Protein AF-A0A0J8R5W1-F1 (afdb_monomer_lite)

Foldseek 3Di:
DDDDDDDDDPPPDPDDPPDDDDPDDPDPPPPDDPPPPDDDPLVVLVVVQVVQAVVVLCVLPNADDQDPPPDDLECLVSLVPSVQDDPVLNVLLQDALQVVLVCCLVVVDALLSSLSSLSSSLSVVCVVFVFFRHWDSVQLNVLSVVLRVCCVVPVDALASNASQEAEDALVFADPQAWRCVVPSVGSPHGDDDGDPVVVVCVSNHYRYTYTGDGDPRHDVRRNVSDPPPPPDDPPPDD

InterPro domains:
  IPR023631 Amidase signature domain [PF01425] (113-206)
  IPR036928 Amidase signature (AS) superfamily [G3DSA:3.90.1300.10] (91-207)
  IPR036928 Amidase signature (AS) superfamily [SSF75304] (78-206)

Secondary structure (DSSP, 8-state):
-----S--SSSS-SS----------------------PPPHHHHHHHHHHHHHHHHHHHH--------TT--S--HHHHHTSSSS-HHHHHHHHS-HHHHHHHHHTTSS-HHHHHHHHHHHHHHHHHHH---S---HHHHHHHHHHHHHHHHHHSS-SSTTTT-EE---TTS--TTSB--TT-GGGSSSBP-SPPHHHHHHHHTT-EE-------TTS-TTTSTTS-TT--SSSSS--

pLDDT: mean 70.21, std 22.82, range [24.27, 93.69]

Organism: NCBI:txid454286

Radius of gyration: 25.19 Å; chains: 1; bounding box: 75×64×64 Å

Sequence (238 aa):
MLGKTKTLCILALCLLFDGTQSLTTPRHESHLEPRTTTEPKYKAVAAAAQKRRDDALNAFLPLPALNMTGIGNDLRPILLNSGVLTKSEIGIVQSDAATLVRKMIRGNLTSQEVTTAFCKATVIAQNLTNCVTEVLFDEALKRAKYVDDYFKRTGKPIGPLHGLPISLKDTFTTPPHPSSIGMAAYAIEPTTERSVIVDMLEDLGAARSRPCEPRRWVLERILAAVSVFLAPMAIYMG

Structure (mmCIF, N/CA/C/O backbone):
data_AF-A0A0J8R5W1-F1
#
_entry.id   AF-A0A0J8R5W1-F1
#
loop_
_atom_site.group_PDB
_atom_site.id
_atom_site.type_symbol
_atom_site.label_atom_id
_atom_site.label_alt_id
_atom_site.label_comp_id
_atom_site.label_asym_id
_atom_site.label_entity_id
_atom_site.label_seq_id
_atom_site.pdbx_PDB_ins_code
_atom_site.Cartn_x
_atom_site.Cartn_y
_atom_site.Cartn_z
_atom_site.occupancy
_atom_site.B_iso_or_equiv
_atom_site.auth_seq_id
_atom_site.auth_comp_id
_atom_site.auth_asym_id
_atom_site.auth_atom_id
_atom_site.pdbx_PDB_model_num
ATOM 1 N N . MET A 1 1 ? 48.165 -46.590 31.792 1.00 33.09 1 MET A N 1
ATOM 2 C CA . MET A 1 1 ? 48.501 -47.235 30.506 1.00 33.09 1 MET A CA 1
ATOM 3 C C . MET A 1 1 ? 47.321 -47.034 29.564 1.00 33.09 1 MET A C 1
ATOM 5 O O . MET A 1 1 ? 46.277 -47.601 29.829 1.00 33.09 1 MET A O 1
ATOM 9 N N . LEU A 1 2 ? 47.512 -46.132 28.590 1.00 35.22 2 LEU A N 1
ATOM 10 C CA . LEU A 1 2 ? 46.806 -45.910 27.311 1.00 35.22 2 LEU A CA 1
ATOM 11 C C . LEU A 1 2 ? 45.258 -46.001 27.290 1.00 35.22 2 LEU A C 1
ATOM 13 O O . LEU A 1 2 ? 44.692 -47.050 27.532 1.00 35.22 2 LEU A O 1
ATOM 17 N N . GLY A 1 3 ? 44.474 -44.979 26.935 1.00 29.41 3 GLY A N 1
ATOM 18 C CA . GLY A 1 3 ? 44.767 -43.768 26.164 1.00 29.41 3 GLY A CA 1
ATOM 19 C C . GLY A 1 3 ? 44.228 -43.868 24.730 1.00 29.41 3 GLY A C 1
ATOM 20 O O . GLY A 1 3 ? 44.835 -44.518 23.894 1.00 29.41 3 GLY A O 1
ATOM 21 N N . LYS A 1 4 ? 43.108 -43.173 24.483 1.00 35.25 4 LYS A N 1
ATOM 22 C CA . LYS A 1 4 ? 42.708 -42.491 23.233 1.00 35.25 4 LYS A CA 1
ATOM 23 C C . LYS A 1 4 ? 42.932 -43.235 21.901 1.00 35.25 4 LYS A C 1
ATOM 25 O O . LYS A 1 4 ? 43.998 -43.148 21.308 1.00 35.25 4 LYS A O 1
ATOM 30 N N . THR A 1 5 ? 41.860 -43.774 21.322 1.00 40.62 5 THR A N 1
ATOM 31 C CA . THR A 1 5 ? 41.755 -44.025 19.870 1.00 40.62 5 THR A CA 1
ATOM 32 C C . THR A 1 5 ? 40.306 -43.845 19.426 1.00 40.62 5 THR A C 1
ATOM 34 O O . THR A 1 5 ? 39.504 -44.765 19.524 1.00 40.62 5 THR A O 1
ATOM 37 N N . LYS A 1 6 ? 39.971 -42.613 19.014 1.00 41.56 6 LYS A N 1
ATOM 38 C CA . LYS A 1 6 ? 38.900 -42.214 18.068 1.00 41.56 6 LYS A CA 1
ATOM 39 C C . LYS A 1 6 ? 38.828 -40.679 18.013 1.00 41.56 6 LYS A C 1
ATOM 41 O O . LYS A 1 6 ? 37.823 -40.049 18.315 1.00 41.56 6 LYS A O 1
ATOM 46 N N . THR A 1 7 ? 39.956 -40.054 17.688 1.00 44.97 7 THR A N 1
ATOM 47 C CA . THR A 1 7 ? 40.053 -38.633 17.323 1.00 44.97 7 THR A CA 1
ATOM 48 C C . THR A 1 7 ? 41.315 -38.490 16.485 1.00 44.97 7 THR A C 1
ATOM 50 O O . THR A 1 7 ? 42.371 -38.239 17.044 1.00 44.97 7 THR A O 1
ATOM 53 N N . LEU A 1 8 ? 41.234 -38.769 15.181 1.00 39.31 8 LEU A N 1
ATOM 54 C CA . LEU A 1 8 ? 42.206 -38.325 14.171 1.00 39.31 8 LEU A CA 1
ATOM 55 C C . LEU A 1 8 ? 41.697 -38.744 12.779 1.00 39.31 8 LEU A C 1
ATOM 57 O O . LEU A 1 8 ? 41.995 -39.832 12.301 1.00 39.31 8 LEU A O 1
ATOM 61 N N . CYS A 1 9 ? 40.864 -37.912 12.153 1.00 34.84 9 CYS A N 1
ATOM 62 C CA . CYS A 1 9 ? 40.667 -37.951 10.694 1.00 34.84 9 CYS A CA 1
ATOM 63 C C . CYS A 1 9 ? 40.135 -36.644 10.086 1.00 34.84 9 CYS A C 1
ATOM 65 O O . CYS A 1 9 ? 39.854 -36.605 8.898 1.00 34.84 9 CYS A O 1
ATOM 67 N N . ILE A 1 10 ? 40.024 -35.549 10.846 1.00 35.25 10 ILE A N 1
ATOM 68 C CA . ILE A 1 10 ? 39.616 -34.252 10.285 1.00 35.25 10 ILE A CA 1
ATOM 69 C C . ILE A 1 10 ? 40.455 -33.152 10.936 1.00 35.25 10 ILE A C 1
ATOM 71 O O . ILE A 1 10 ? 39.954 -32.378 11.738 1.00 35.25 10 ILE A O 1
ATOM 75 N N . LEU A 1 11 ? 41.767 -33.170 10.691 1.00 37.75 11 LEU A N 1
ATOM 76 C CA . LEU A 1 11 ? 42.693 -32.051 10.942 1.00 37.75 11 LEU A CA 1
ATOM 77 C C . LEU A 1 11 ? 44.084 -32.419 10.406 1.00 37.75 11 LEU A C 1
ATOM 79 O O . LEU A 1 11 ? 45.039 -32.573 11.156 1.00 37.75 11 LEU A O 1
ATOM 83 N N . ALA A 1 12 ? 44.177 -32.631 9.094 1.00 39.94 12 ALA A N 1
ATOM 84 C CA . ALA A 1 12 ? 45.447 -32.705 8.370 1.00 39.94 12 ALA A CA 1
ATOM 85 C C . ALA A 1 12 ? 45.196 -32.594 6.859 1.00 39.94 12 ALA A C 1
ATOM 87 O O . ALA A 1 12 ? 45.385 -33.563 6.137 1.00 39.94 12 ALA A O 1
ATOM 88 N N . LEU A 1 13 ? 44.723 -31.436 6.385 1.00 36.12 13 LEU A N 1
ATOM 89 C CA . LEU A 1 13 ? 44.906 -31.024 4.985 1.00 36.12 13 LEU A CA 1
ATOM 90 C C . LEU A 1 13 ? 44.679 -29.508 4.818 1.00 36.12 13 LEU A C 1
ATOM 92 O O . LEU A 1 13 ? 43.876 -29.067 4.006 1.00 36.12 13 LEU A O 1
ATOM 96 N N . CYS A 1 14 ? 45.355 -28.701 5.643 1.00 36.09 14 CYS A N 1
ATOM 97 C CA . CYS A 1 14 ? 45.299 -27.234 5.563 1.00 36.09 14 CYS A CA 1
ATOM 98 C C . CYS A 1 14 ? 46.627 -26.585 5.142 1.00 36.09 14 CYS A C 1
ATOM 100 O O . CYS A 1 14 ? 46.741 -25.370 5.201 1.00 36.09 14 CYS A O 1
ATOM 102 N N . LEU A 1 15 ? 47.634 -27.351 4.713 1.00 37.38 15 LEU A N 1
ATOM 103 C CA . LEU A 1 15 ? 48.910 -26.800 4.249 1.00 37.38 15 LEU A CA 1
ATOM 104 C C . LEU A 1 15 ? 49.504 -27.702 3.170 1.00 37.38 15 LEU A C 1
ATOM 106 O O . LEU A 1 15 ? 50.246 -28.611 3.516 1.00 37.38 15 LEU A O 1
ATOM 110 N N . LEU A 1 16 ? 49.123 -27.480 1.908 1.00 35.38 16 LEU A N 1
ATOM 111 C CA . LEU A 1 16 ? 49.880 -27.796 0.681 1.00 35.38 16 LEU A CA 1
ATOM 112 C C . LEU A 1 16 ? 48.971 -27.555 -0.539 1.00 35.38 16 LEU A C 1
ATOM 114 O O . LEU A 1 16 ? 48.513 -28.505 -1.153 1.00 35.38 16 LEU A O 1
ATOM 118 N N . PHE A 1 17 ? 48.659 -26.299 -0.864 1.00 30.44 17 PHE A N 1
ATOM 119 C CA . PHE A 1 17 ? 48.197 -25.911 -2.208 1.00 30.44 17 PHE A CA 1
ATOM 120 C C . PHE A 1 17 ? 48.462 -24.410 -2.435 1.00 30.44 17 PHE A C 1
ATOM 122 O O . PHE A 1 17 ? 47.572 -23.637 -2.768 1.00 30.44 17 PHE A O 1
ATOM 129 N N . ASP A 1 18 ? 49.717 -24.000 -2.234 1.00 36.25 18 ASP A N 1
ATOM 130 C CA . ASP A 1 18 ? 50.301 -22.926 -3.039 1.00 36.25 18 ASP A CA 1
ATOM 131 C C . ASP A 1 18 ? 50.905 -23.613 -4.264 1.00 36.25 18 ASP A C 1
ATOM 133 O O . ASP A 1 18 ? 51.832 -24.414 -4.145 1.00 36.25 18 ASP A O 1
ATOM 137 N N . GLY A 1 19 ? 50.322 -23.385 -5.436 1.00 33.62 19 GLY A N 1
ATOM 138 C CA . GLY A 1 19 ? 50.742 -24.089 -6.641 1.00 33.62 19 GLY A CA 1
ATOM 139 C C . GLY A 1 19 ? 49.780 -23.882 -7.792 1.00 33.62 19 GLY A C 1
ATOM 140 O O . GLY A 1 19 ? 48.908 -24.700 -8.061 1.00 33.62 19 GLY A O 1
ATOM 141 N N . THR A 1 20 ? 49.964 -22.764 -8.476 1.00 45.31 20 THR A N 1
ATOM 142 C CA . THR A 1 20 ? 49.433 -22.438 -9.798 1.00 45.31 20 THR A CA 1
ATOM 143 C C . THR A 1 20 ? 49.539 -23.611 -10.782 1.00 45.31 20 THR A C 1
ATOM 145 O O . THR A 1 20 ? 50.595 -23.794 -11.381 1.00 45.31 20 THR A O 1
ATOM 148 N N . GLN A 1 21 ? 48.458 -24.358 -11.024 1.00 34.12 21 GLN A N 1
ATOM 149 C CA . GLN A 1 21 ? 48.262 -25.079 -12.287 1.00 34.12 21 GLN A CA 1
ATOM 150 C C . GLN A 1 21 ? 46.792 -25.026 -12.715 1.00 34.12 21 GLN A C 1
ATOM 152 O O . GLN A 1 21 ? 45.895 -25.602 -12.106 1.00 34.12 21 GLN A O 1
ATOM 157 N N . SER A 1 22 ? 46.581 -24.268 -13.786 1.00 37.69 22 SER A N 1
ATOM 158 C CA . SER A 1 22 ? 45.353 -24.145 -14.559 1.00 37.69 22 SER A CA 1
ATOM 159 C C . SER A 1 22 ? 44.948 -25.504 -15.139 1.00 37.69 22 SER A C 1
ATOM 161 O O . SER A 1 22 ? 45.623 -26.024 -16.024 1.00 37.69 22 SER A O 1
ATOM 163 N N . LEU A 1 23 ? 43.835 -26.069 -14.671 1.00 32.59 23 LEU A N 1
ATOM 164 C CA . LEU A 1 23 ? 43.179 -27.210 -15.311 1.00 32.59 23 LEU A CA 1
ATOM 165 C C . LEU A 1 23 ? 42.257 -26.687 -16.422 1.00 32.59 23 LEU A C 1
ATOM 167 O O . LEU A 1 23 ? 41.091 -26.365 -16.192 1.00 32.59 23 LEU A O 1
ATOM 171 N N . THR A 1 24 ? 42.789 -26.576 -17.639 1.00 32.00 24 THR A N 1
ATOM 172 C CA . THR A 1 24 ? 42.006 -26.278 -18.845 1.00 32.00 24 THR A CA 1
ATOM 173 C C . THR A 1 24 ? 41.258 -27.529 -19.293 1.00 32.00 24 THR A C 1
ATOM 175 O O . THR A 1 24 ? 41.822 -28.408 -19.941 1.00 32.00 24 THR A O 1
ATOM 178 N N . THR A 1 25 ? 39.971 -27.611 -18.966 1.00 33.69 25 THR A N 1
ATOM 179 C CA . THR A 1 25 ? 39.048 -28.488 -19.695 1.00 33.69 25 THR A CA 1
ATOM 180 C C . THR A 1 25 ? 38.782 -27.873 -21.077 1.00 33.69 25 THR A C 1
ATOM 182 O O . THR A 1 25 ? 38.561 -26.660 -21.159 1.00 33.69 25 THR A O 1
ATOM 185 N N . PRO A 1 26 ? 38.821 -28.650 -22.176 1.00 29.67 26 PRO A N 1
ATOM 186 C CA . PRO A 1 26 ? 38.504 -28.128 -23.498 1.00 29.67 26 PRO A CA 1
ATOM 187 C C . PRO A 1 26 ? 37.013 -27.790 -23.536 1.00 29.67 26 PRO A C 1
ATOM 189 O O . PRO A 1 26 ? 36.142 -28.660 -23.564 1.00 29.67 26 PRO A O 1
ATOM 192 N N . ARG A 1 27 ? 36.721 -26.492 -23.470 1.00 33.44 27 ARG A N 1
ATOM 193 C CA . ARG A 1 27 ? 35.386 -25.944 -23.675 1.00 33.44 27 ARG A CA 1
ATOM 194 C C . ARG A 1 27 ? 35.069 -26.155 -25.153 1.00 33.44 27 ARG A C 1
ATOM 196 O O . ARG A 1 27 ? 35.846 -25.734 -26.001 1.00 33.44 27 ARG A O 1
ATOM 203 N N . HIS A 1 28 ? 33.972 -26.838 -25.458 1.00 36.31 28 HIS A N 1
ATOM 204 C CA . HIS A 1 28 ? 33.484 -26.970 -26.826 1.00 36.31 28 HIS A CA 1
ATOM 205 C C . HIS A 1 28 ? 33.193 -25.553 -27.350 1.00 36.31 28 HIS A C 1
ATOM 207 O O . HIS A 1 28 ? 32.176 -24.957 -26.996 1.00 36.31 28 HIS A O 1
ATOM 213 N N . GLU A 1 29 ? 34.122 -24.976 -28.113 1.00 39.38 29 GLU A N 1
ATOM 214 C CA . GLU A 1 29 ? 33.966 -23.674 -28.760 1.00 39.38 29 GLU A CA 1
ATOM 215 C C . GLU A 1 29 ? 32.955 -23.833 -29.893 1.00 39.38 29 GLU A C 1
ATOM 217 O O . GLU A 1 29 ? 33.282 -24.035 -31.058 1.00 39.38 29 GLU A O 1
ATOM 222 N N . SER A 1 30 ? 31.671 -23.781 -29.539 1.00 44.28 30 SER A N 1
ATOM 223 C CA . SER A 1 30 ? 30.658 -23.388 -30.504 1.00 44.28 30 SER A CA 1
ATOM 224 C C . SER A 1 30 ? 31.003 -21.970 -30.941 1.00 44.28 30 SER A C 1
ATOM 226 O O . SER A 1 30 ? 30.994 -21.069 -30.100 1.00 44.28 30 SER A O 1
ATOM 228 N N . HIS A 1 31 ? 31.325 -21.806 -32.223 1.00 45.38 31 HIS A N 1
ATOM 229 C CA . HIS A 1 31 ? 31.443 -20.537 -32.937 1.00 45.38 31 HIS A CA 1
ATOM 230 C C . HIS A 1 31 ? 30.380 -19.541 -32.427 1.00 45.38 31 HIS A C 1
ATOM 232 O O . HIS A 1 31 ? 29.214 -19.590 -32.815 1.00 45.38 31 HIS A O 1
ATOM 238 N N . LEU A 1 32 ? 30.762 -18.679 -31.485 1.00 54.44 32 LEU A N 1
ATOM 239 C CA . LEU A 1 32 ? 29.938 -17.575 -31.017 1.00 54.44 32 LEU A CA 1
ATOM 240 C C . LEU A 1 32 ? 30.349 -16.388 -31.872 1.00 54.44 32 LEU A C 1
ATOM 242 O O . LEU A 1 32 ? 31.352 -15.732 -31.599 1.00 54.44 32 LEU A O 1
ATOM 246 N N . GLU A 1 33 ? 29.579 -16.165 -32.936 1.00 41.62 33 GLU A N 1
ATOM 247 C CA . GLU A 1 33 ? 29.570 -14.908 -33.682 1.00 41.62 33 GLU A CA 1
ATOM 248 C C . GLU A 1 33 ? 29.635 -13.723 -32.697 1.00 41.62 33 GLU A C 1
ATOM 250 O O . GLU A 1 33 ? 28.962 -13.759 -31.653 1.00 41.62 33 GLU A O 1
ATOM 255 N N . PRO A 1 34 ? 30.436 -12.680 -32.979 1.00 45.94 34 PRO A N 1
ATOM 256 C CA . PRO A 1 34 ? 30.551 -11.531 -32.096 1.00 45.94 34 PRO A CA 1
ATOM 257 C C . PRO A 1 34 ? 29.159 -10.937 -31.876 1.00 45.94 34 PRO A C 1
ATOM 259 O O . PRO A 1 34 ? 28.521 -10.452 -32.809 1.00 45.94 34 PRO A O 1
ATOM 262 N N . ARG A 1 35 ? 28.668 -10.992 -30.629 1.00 48.12 35 ARG A N 1
ATOM 263 C CA . ARG A 1 35 ? 27.414 -10.338 -30.248 1.00 48.12 35 ARG A CA 1
ATOM 264 C C . ARG A 1 35 ? 27.561 -8.857 -30.570 1.00 48.12 35 ARG A C 1
ATOM 266 O O . ARG A 1 35 ? 28.267 -8.138 -29.866 1.00 48.12 35 ARG A O 1
ATOM 273 N N . THR A 1 36 ? 26.895 -8.422 -31.634 1.00 49.75 36 THR A N 1
ATOM 274 C CA . THR A 1 36 ? 26.702 -7.016 -31.975 1.00 49.75 36 THR A CA 1
ATOM 275 C C . THR A 1 36 ? 26.331 -6.250 -30.709 1.00 49.75 36 THR A C 1
ATOM 277 O O . THR A 1 36 ? 25.430 -6.660 -29.973 1.00 49.75 36 THR A O 1
ATOM 280 N N . THR A 1 37 ? 27.039 -5.157 -30.435 1.00 49.81 37 THR A N 1
ATOM 281 C CA . THR A 1 37 ? 26.873 -4.255 -29.283 1.00 49.81 37 THR A CA 1
ATOM 282 C C . THR A 1 37 ? 25.579 -3.437 -29.368 1.00 49.81 37 THR A C 1
ATOM 284 O O . THR A 1 37 ? 25.561 -2.228 -29.171 1.00 49.81 37 THR A O 1
ATOM 287 N N . THR A 1 38 ? 24.460 -4.088 -29.665 1.00 62.03 38 THR A N 1
ATOM 288 C CA . THR A 1 38 ? 23.123 -3.542 -29.442 1.00 62.03 38 THR A CA 1
ATOM 289 C C . THR A 1 38 ? 22.824 -3.610 -27.951 1.00 62.03 38 THR A C 1
ATOM 291 O O . THR A 1 38 ? 22.969 -4.675 -27.343 1.00 62.03 38 THR A O 1
ATOM 294 N N . GLU A 1 39 ? 22.428 -2.483 -27.351 1.00 60.31 39 GLU A N 1
ATOM 295 C CA . GLU A 1 39 ? 21.989 -2.447 -25.956 1.00 60.31 39 GLU A CA 1
ATOM 296 C C . GLU A 1 39 ? 20.997 -3.581 -25.675 1.00 60.31 39 GLU A C 1
ATOM 298 O O . GLU A 1 39 ? 20.092 -3.844 -26.475 1.00 60.31 39 GLU A O 1
ATOM 303 N N . PRO A 1 40 ? 21.150 -4.297 -24.552 1.00 70.44 40 PRO A N 1
AT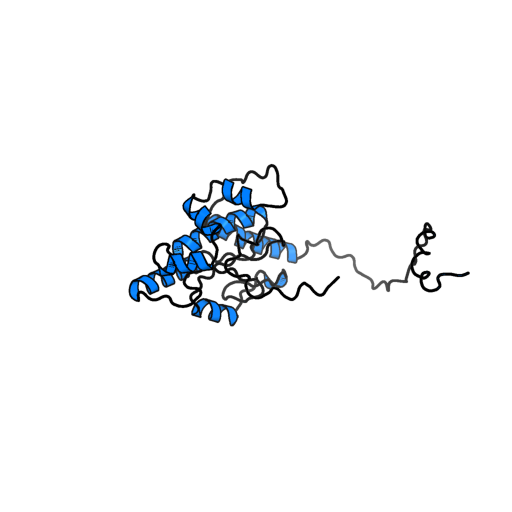OM 304 C CA . PRO A 1 40 ? 20.337 -5.469 -24.329 1.00 70.44 40 PRO A CA 1
ATOM 305 C C . PRO A 1 40 ? 18.883 -5.053 -24.074 1.00 70.44 40 PRO A C 1
ATOM 307 O O . PRO A 1 40 ? 18.592 -4.284 -23.157 1.00 70.44 40 PRO A O 1
ATOM 310 N N . LYS A 1 41 ? 17.967 -5.614 -24.873 1.00 81.19 41 LYS A N 1
ATOM 311 C CA . LYS A 1 41 ? 16.515 -5.337 -24.910 1.00 81.19 41 LYS A CA 1
ATOM 312 C C . LYS A 1 41 ? 15.848 -5.208 -23.530 1.00 81.19 41 LYS A C 1
ATOM 314 O O . LYS A 1 41 ? 14.934 -4.407 -23.362 1.00 81.19 41 LYS A O 1
ATOM 319 N N . TYR A 1 42 ? 16.313 -5.956 -22.527 1.00 82.12 42 TYR A N 1
ATOM 320 C CA . TYR A 1 42 ? 15.755 -5.920 -21.173 1.00 82.12 42 TYR A CA 1
ATOM 321 C C . TYR A 1 42 ? 15.965 -4.580 -20.448 1.00 82.12 42 TYR A C 1
ATOM 323 O O . TYR A 1 42 ? 15.149 -4.228 -19.601 1.00 82.12 42 TYR A O 1
ATOM 331 N N . LYS A 1 43 ? 17.025 -3.817 -20.763 1.00 86.00 43 LYS A N 1
ATOM 332 C CA . LYS A 1 43 ? 17.295 -2.517 -20.122 1.00 86.00 43 LYS A CA 1
ATOM 333 C C . LYS A 1 43 ? 16.249 -1.477 -20.501 1.00 86.00 43 LYS A C 1
ATOM 335 O O . LYS A 1 43 ? 15.773 -0.763 -19.627 1.00 86.00 43 LYS A O 1
ATOM 340 N N . ALA A 1 44 ? 15.850 -1.444 -21.773 1.00 86.25 44 ALA A N 1
ATOM 341 C CA . ALA A 1 44 ? 14.789 -0.558 -22.247 1.00 86.25 44 ALA A CA 1
ATOM 342 C C . ALA A 1 44 ? 13.448 -0.877 -21.566 1.00 86.25 44 ALA A C 1
ATOM 344 O O . ALA A 1 44 ? 12.741 0.024 -21.120 1.00 86.25 44 ALA A O 1
ATOM 345 N N . VAL A 1 45 ? 13.134 -2.168 -21.411 1.00 85.88 45 VAL A N 1
ATOM 346 C CA . VAL A 1 45 ? 11.922 -2.619 -20.712 1.00 85.88 45 VAL A CA 1
ATOM 347 C C . VAL A 1 45 ? 11.958 -2.261 -19.223 1.00 85.88 45 VAL A C 1
ATOM 349 O O . VAL A 1 45 ? 10.980 -1.740 -18.690 1.00 85.88 45 VAL A O 1
ATOM 352 N N . ALA A 1 46 ? 13.095 -2.478 -18.559 1.00 85.56 46 ALA A N 1
ATOM 353 C CA . ALA A 1 46 ? 13.270 -2.110 -17.158 1.00 85.56 46 ALA A CA 1
ATOM 354 C C . ALA A 1 46 ? 13.138 -0.594 -16.945 1.00 85.56 46 ALA A C 1
ATOM 356 O O . ALA A 1 46 ? 12.458 -0.174 -16.013 1.00 85.56 46 ALA A O 1
ATOM 357 N N . ALA A 1 47 ? 13.722 0.223 -17.827 1.00 87.50 47 ALA A N 1
ATOM 358 C CA . ALA A 1 47 ? 13.604 1.678 -17.768 1.00 87.50 47 ALA A CA 1
ATOM 359 C C . ALA A 1 47 ? 12.152 2.145 -17.954 1.00 87.50 47 ALA A C 1
ATOM 361 O O . ALA A 1 47 ? 11.690 3.022 -17.228 1.00 87.50 47 ALA A O 1
ATOM 362 N N . ALA A 1 48 ? 11.402 1.527 -18.872 1.00 87.75 48 ALA A N 1
ATOM 363 C CA . ALA A 1 48 ? 9.984 1.826 -19.062 1.00 87.75 48 ALA A CA 1
ATOM 364 C C . ALA A 1 48 ? 9.143 1.481 -17.818 1.00 87.75 48 ALA A C 1
ATOM 366 O O . ALA A 1 48 ? 8.295 2.276 -17.412 1.00 87.75 48 ALA A O 1
ATOM 367 N N . ALA A 1 49 ? 9.399 0.331 -17.187 1.00 85.69 49 ALA A N 1
ATOM 368 C CA . ALA A 1 49 ? 8.715 -0.072 -15.958 1.00 85.69 49 ALA A CA 1
ATOM 369 C C . ALA A 1 49 ? 9.058 0.848 -14.772 1.00 85.69 49 ALA A C 1
ATOM 371 O O . ALA A 1 49 ? 8.166 1.286 -14.049 1.00 85.69 49 ALA A O 1
ATOM 372 N N . GLN A 1 50 ? 10.335 1.213 -14.614 1.00 86.88 50 GLN A N 1
ATOM 373 C CA . GLN A 1 50 ? 10.775 2.172 -13.596 1.00 86.88 50 GLN A CA 1
ATOM 374 C C . GLN A 1 50 ? 10.117 3.535 -13.795 1.00 86.88 50 GLN A C 1
ATOM 376 O O . GLN A 1 50 ? 9.557 4.074 -12.848 1.00 86.88 50 GLN A O 1
ATOM 381 N N . LYS A 1 51 ? 10.093 4.043 -15.034 1.00 89.50 51 LYS A N 1
ATOM 382 C CA . LYS A 1 51 ? 9.438 5.311 -15.361 1.00 89.50 51 LYS A CA 1
ATOM 383 C C . LYS A 1 51 ? 7.954 5.290 -14.994 1.00 89.50 51 LYS A C 1
ATOM 385 O O . LYS A 1 51 ? 7.492 6.212 -14.339 1.00 89.50 51 LYS A O 1
ATOM 390 N N . ARG A 1 52 ? 7.217 4.233 -15.359 1.00 87.94 52 ARG A N 1
ATOM 391 C CA . ARG A 1 52 ? 5.789 4.080 -15.017 1.00 87.94 52 ARG A CA 1
ATOM 392 C C . ARG A 1 52 ? 5.554 4.176 -13.511 1.00 87.94 52 ARG A C 1
ATOM 394 O O . ARG A 1 52 ? 4.662 4.892 -13.062 1.00 87.94 52 ARG A O 1
ATOM 401 N N . ARG A 1 53 ? 6.360 3.453 -12.738 1.00 87.12 53 ARG A N 1
ATOM 402 C CA . ARG A 1 53 ? 6.289 3.456 -11.280 1.00 87.12 53 ARG A CA 1
ATOM 403 C C . ARG A 1 53 ? 6.632 4.830 -10.713 1.00 87.12 53 ARG A C 1
ATOM 405 O O . ARG A 1 53 ? 5.898 5.327 -9.868 1.00 87.12 53 ARG A O 1
ATOM 412 N N . ASP A 1 54 ? 7.722 5.439 -11.164 1.00 87.38 54 ASP A N 1
ATOM 413 C CA . ASP A 1 54 ? 8.188 6.725 -10.646 1.00 87.38 54 ASP A CA 1
ATOM 414 C C . ASP A 1 54 ? 7.203 7.852 -10.995 1.00 87.38 54 ASP A C 1
ATOM 416 O O . ASP A 1 54 ? 6.915 8.693 -10.146 1.00 87.38 54 ASP A O 1
ATOM 420 N N . ASP A 1 55 ? 6.591 7.811 -12.183 1.00 89.00 55 ASP A N 1
ATOM 421 C CA . ASP A 1 55 ? 5.491 8.696 -12.577 1.00 89.00 55 ASP A CA 1
ATOM 422 C C . ASP A 1 55 ? 4.290 8.540 -11.620 1.00 89.00 55 ASP A C 1
ATOM 424 O O . ASP A 1 55 ? 3.749 9.537 -11.142 1.00 89.00 55 ASP A O 1
ATOM 428 N N . ALA A 1 56 ? 3.907 7.303 -11.272 1.00 86.31 56 ALA A N 1
ATOM 429 C CA . ALA A 1 56 ? 2.812 7.033 -10.335 1.00 86.31 56 ALA A CA 1
ATOM 430 C C . ALA A 1 56 ? 3.123 7.480 -8.892 1.00 86.31 56 ALA A C 1
ATOM 432 O O . ALA A 1 56 ? 2.245 7.994 -8.196 1.00 86.31 56 ALA A O 1
ATOM 433 N N . LEU A 1 57 ? 4.369 7.324 -8.433 1.00 85.19 57 LEU A N 1
ATOM 434 C CA . LEU A 1 57 ? 4.806 7.800 -7.114 1.00 85.19 57 LEU A CA 1
ATOM 435 C C . LEU A 1 57 ? 4.812 9.325 -7.049 1.00 85.19 57 LEU A C 1
ATOM 437 O O . LEU A 1 57 ? 4.273 9.895 -6.102 1.00 85.19 57 LEU A O 1
ATOM 441 N N . ASN A 1 58 ? 5.382 9.973 -8.067 1.00 86.19 58 ASN A N 1
ATOM 442 C CA . ASN A 1 58 ? 5.460 11.429 -8.156 1.00 86.19 58 ASN A CA 1
ATOM 443 C C . ASN A 1 58 ? 4.071 12.065 -8.272 1.00 86.19 58 ASN A C 1
ATOM 445 O O . ASN A 1 58 ? 3.850 13.134 -7.707 1.00 86.19 58 ASN A O 1
ATOM 449 N N . ALA A 1 59 ? 3.132 11.403 -8.955 1.00 86.88 59 ALA A N 1
ATOM 450 C CA . ALA A 1 59 ? 1.740 11.838 -9.023 1.00 86.88 59 ALA A CA 1
ATOM 451 C C . ALA A 1 59 ? 1.050 11.814 -7.650 1.00 86.88 59 ALA A C 1
ATOM 453 O O . ALA A 1 59 ? 0.244 12.694 -7.355 1.00 86.88 59 ALA A O 1
ATOM 454 N N . PHE A 1 60 ? 1.368 10.829 -6.805 1.00 84.00 60 PHE A N 1
ATOM 455 C CA . PHE A 1 60 ? 0.784 10.724 -5.470 1.00 84.00 60 PHE A CA 1
ATOM 456 C C . PHE A 1 60 ? 1.426 11.688 -4.468 1.00 84.00 60 PHE A C 1
ATOM 458 O O . PHE A 1 60 ? 0.727 12.383 -3.729 1.00 84.00 60 PHE A O 1
ATOM 465 N N . LEU A 1 61 ? 2.758 11.710 -4.410 1.00 81.06 61 LEU A N 1
ATOM 466 C CA . LEU A 1 61 ? 3.499 12.531 -3.466 1.00 81.06 61 LEU A CA 1
ATOM 467 C C . LEU A 1 61 ? 4.872 12.913 -4.039 1.00 81.06 61 LEU A C 1
ATOM 469 O O . LEU A 1 61 ? 5.778 12.076 -4.041 1.00 81.06 61 LEU A O 1
ATOM 473 N N . PRO A 1 62 ? 5.072 14.175 -4.456 1.00 77.75 62 PRO A N 1
ATOM 474 C CA . PRO A 1 62 ? 6.393 14.651 -4.837 1.00 77.75 62 PRO A CA 1
ATOM 475 C C . PRO A 1 62 ? 7.277 14.715 -3.588 1.00 77.75 62 PRO A C 1
ATOM 477 O O . PRO A 1 62 ? 7.011 15.478 -2.656 1.00 77.75 62 PRO A O 1
ATOM 480 N N . LEU A 1 63 ? 8.317 13.884 -3.540 1.00 71.75 63 LEU A N 1
ATOM 481 C CA . LEU A 1 63 ? 9.219 13.849 -2.394 1.00 71.75 63 LEU A CA 1
ATOM 482 C C . LEU A 1 63 ? 10.266 14.971 -2.457 1.00 71.75 63 LEU A C 1
ATOM 484 O O . LEU A 1 63 ? 10.873 15.183 -3.508 1.00 71.75 63 LEU A O 1
ATOM 488 N N . PRO A 1 64 ? 10.566 15.632 -1.324 1.00 67.00 64 PRO A N 1
ATOM 489 C CA . PRO A 1 64 ? 11.790 16.410 -1.195 1.00 67.00 64 PRO A CA 1
ATOM 490 C C . PRO A 1 64 ? 13.013 15.479 -1.151 1.00 67.00 64 PRO A C 1
ATOM 492 O O . PRO A 1 64 ? 12.912 14.310 -0.768 1.00 67.00 64 PRO A O 1
ATOM 495 N N . ALA A 1 65 ? 14.187 16.006 -1.510 1.00 66.94 65 ALA A N 1
ATOM 496 C CA . ALA A 1 65 ? 15.439 15.265 -1.404 1.00 66.94 65 ALA A CA 1
ATOM 497 C C . ALA A 1 65 ? 15.662 14.812 0.051 1.00 66.94 65 ALA A C 1
ATOM 499 O O . ALA A 1 65 ? 15.801 15.636 0.957 1.00 66.94 65 ALA A O 1
ATOM 500 N N . LEU A 1 66 ? 15.668 13.497 0.280 1.00 69.12 66 LEU A N 1
ATOM 501 C CA . LEU A 1 66 ? 15.903 12.932 1.606 1.00 69.12 66 LEU A CA 1
ATOM 502 C C . LEU A 1 66 ? 17.385 13.061 1.961 1.00 69.12 66 LEU A C 1
ATOM 504 O O . LEU A 1 66 ? 18.258 12.735 1.155 1.00 69.12 66 LEU A O 1
ATOM 508 N N . ASN A 1 67 ? 17.673 13.519 3.178 1.00 65.75 67 ASN A N 1
ATOM 509 C CA . ASN A 1 67 ? 19.044 13.578 3.660 1.00 65.75 67 ASN A CA 1
ATOM 510 C C . ASN A 1 67 ? 19.531 12.162 4.018 1.00 65.75 67 ASN A C 1
ATOM 512 O O . ASN A 1 67 ? 19.046 11.551 4.968 1.00 65.75 67 ASN A O 1
ATOM 516 N N . MET A 1 68 ? 20.489 11.651 3.244 1.00 65.75 68 MET A N 1
ATOM 517 C CA . MET A 1 68 ? 21.022 10.287 3.356 1.00 65.75 68 MET A CA 1
ATOM 518 C C . MET A 1 68 ? 22.306 10.201 4.195 1.00 65.75 68 MET A C 1
ATOM 520 O O . MET A 1 68 ? 23.049 9.228 4.102 1.00 65.75 68 MET A O 1
ATOM 524 N N . THR A 1 69 ? 22.629 11.213 5.000 1.00 60.78 69 THR A N 1
ATOM 525 C CA . THR A 1 69 ? 23.839 11.187 5.831 1.00 60.78 69 THR A CA 1
ATOM 526 C C . THR A 1 69 ? 23.724 10.150 6.955 1.00 60.78 69 THR A C 1
ATOM 528 O O . THR A 1 69 ? 22.812 10.238 7.774 1.00 60.78 69 THR A O 1
ATOM 531 N N . GLY A 1 70 ? 24.670 9.205 7.030 1.00 58.38 70 GLY A N 1
ATOM 532 C CA . GLY A 1 70 ? 24.776 8.248 8.144 1.00 58.38 70 GLY A CA 1
ATOM 533 C C . GLY A 1 70 ? 23.900 6.998 8.004 1.00 58.38 70 GLY A C 1
ATOM 534 O O . GLY A 1 70 ? 23.260 6.586 8.968 1.00 58.38 70 GLY A O 1
ATOM 535 N N . ILE A 1 71 ? 23.860 6.396 6.811 1.00 63.12 71 ILE A N 1
ATOM 536 C CA . ILE A 1 71 ? 23.097 5.168 6.542 1.00 63.12 71 ILE A CA 1
ATOM 537 C C . ILE A 1 71 ? 23.698 3.998 7.338 1.00 63.12 71 ILE A C 1
ATOM 539 O O . ILE A 1 71 ? 24.735 3.449 6.972 1.00 63.12 71 ILE A O 1
ATOM 543 N N . GLY A 1 72 ? 23.041 3.619 8.433 1.00 67.69 72 GLY A N 1
ATOM 544 C CA . GLY A 1 72 ? 23.236 2.319 9.076 1.00 67.69 72 GLY A CA 1
ATOM 545 C C . GLY A 1 72 ? 22.385 1.229 8.414 1.00 67.69 72 GLY A C 1
ATOM 546 O O . GLY A 1 72 ? 21.674 1.474 7.443 1.00 67.69 72 GLY A O 1
ATOM 547 N N . ASN A 1 73 ? 22.388 0.020 8.981 1.00 71.12 73 ASN A N 1
ATOM 548 C CA . ASN A 1 73 ? 21.540 -1.079 8.492 1.00 71.12 73 ASN A CA 1
ATOM 549 C C . ASN A 1 73 ? 20.030 -0.845 8.727 1.00 71.12 73 ASN A C 1
ATOM 551 O O . ASN A 1 73 ? 19.206 -1.558 8.158 1.00 71.12 73 ASN A O 1
ATOM 555 N N . ASP A 1 74 ? 19.665 0.131 9.564 1.00 73.44 74 ASP A N 1
ATOM 556 C CA . ASP A 1 74 ? 18.283 0.462 9.908 1.00 73.44 74 ASP A CA 1
ATOM 557 C C . ASP A 1 74 ? 17.843 1.784 9.266 1.00 73.44 74 ASP A C 1
ATOM 559 O O . ASP A 1 74 ? 18.387 2.848 9.560 1.00 73.44 74 ASP A O 1
ATOM 563 N N . LEU A 1 75 ? 16.821 1.715 8.410 1.00 76.19 75 LEU A N 1
ATOM 564 C CA . LEU A 1 75 ? 16.272 2.864 7.683 1.00 76.19 75 LEU A CA 1
ATOM 565 C C . LEU A 1 75 ? 15.035 3.475 8.360 1.00 76.19 75 LEU A C 1
ATOM 567 O O . LEU A 1 75 ? 14.536 4.511 7.916 1.00 76.19 75 LEU A O 1
ATOM 571 N N . ARG A 1 76 ? 14.532 2.875 9.448 1.00 76.88 76 ARG A N 1
ATOM 572 C CA . ARG A 1 76 ? 13.365 3.391 10.185 1.00 76.88 76 ARG A CA 1
ATOM 573 C C . ARG A 1 76 ? 13.567 4.827 10.689 1.00 76.88 76 ARG A C 1
ATOM 575 O O . ARG A 1 76 ? 12.633 5.612 10.537 1.00 76.88 76 ARG A O 1
ATOM 582 N N . PRO A 1 77 ? 14.737 5.226 11.233 1.00 79.38 77 PRO A N 1
ATOM 583 C CA . PRO A 1 77 ? 14.940 6.599 11.700 1.00 79.38 77 PRO A CA 1
ATOM 584 C C . PRO A 1 77 ? 14.800 7.636 10.581 1.00 79.38 77 PRO A C 1
ATOM 586 O O . PRO A 1 77 ? 14.259 8.714 10.807 1.00 79.38 77 PRO A O 1
ATOM 589 N N . ILE A 1 78 ? 15.225 7.291 9.362 1.00 78.62 78 ILE A N 1
ATOM 590 C CA . ILE A 1 78 ? 15.126 8.166 8.186 1.00 78.62 78 ILE A CA 1
ATOM 591 C C . ILE A 1 78 ? 13.658 8.356 7.793 1.00 78.62 78 ILE A C 1
ATOM 593 O O . ILE A 1 78 ? 13.235 9.473 7.506 1.00 78.62 78 ILE A O 1
ATOM 597 N N . LEU A 1 79 ? 12.853 7.290 7.849 1.00 78.44 79 LEU A N 1
ATOM 598 C CA . LEU A 1 79 ? 11.419 7.374 7.576 1.00 78.44 79 LEU A CA 1
ATOM 599 C C . LEU A 1 79 ? 10.698 8.292 8.575 1.00 78.44 79 LEU A C 1
ATOM 601 O O . LEU A 1 79 ? 9.891 9.129 8.171 1.00 78.44 79 LEU A O 1
ATOM 605 N N . LEU A 1 80 ? 11.026 8.177 9.863 1.00 78.31 80 LEU A N 1
ATOM 606 C CA . LEU A 1 80 ? 10.420 8.977 10.934 1.00 78.31 80 LEU A CA 1
ATOM 607 C C . LEU A 1 80 ? 10.849 10.450 10.890 1.00 78.31 80 LEU A C 1
ATOM 609 O O . LEU A 1 80 ? 10.038 11.330 11.166 1.00 78.31 80 LEU A O 1
ATOM 613 N N . ASN A 1 81 ? 12.097 10.717 10.499 1.00 79.69 81 ASN A N 1
ATOM 614 C CA . ASN A 1 81 ? 12.666 12.065 10.421 1.00 79.69 81 ASN A CA 1
ATOM 615 C C . ASN A 1 81 ? 12.534 12.705 9.030 1.00 79.69 81 ASN A C 1
ATOM 617 O O . ASN A 1 81 ? 13.067 13.787 8.802 1.00 79.69 81 ASN A O 1
ATOM 621 N N . SER A 1 82 ? 11.821 12.061 8.104 1.00 75.25 82 SER A N 1
ATOM 622 C CA . SER A 1 82 ? 11.644 12.535 6.726 1.00 75.25 82 SER A CA 1
ATOM 623 C C . SER A 1 82 ? 10.917 13.882 6.618 1.00 75.25 82 SER A C 1
ATOM 625 O O . SER A 1 82 ? 10.986 14.526 5.577 1.00 75.25 82 SER A O 1
ATOM 627 N N . GLY A 1 83 ? 10.187 14.303 7.661 1.00 79.75 83 GLY A N 1
ATOM 628 C CA . GLY A 1 83 ? 9.367 15.523 7.662 1.00 79.75 83 GLY A CA 1
ATOM 629 C C . GLY A 1 83 ? 8.091 15.431 6.814 1.00 79.75 83 GLY A C 1
ATOM 630 O O . GLY A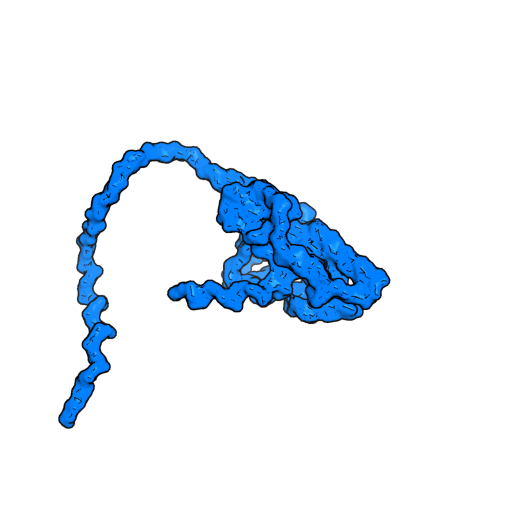 1 83 ? 7.296 16.365 6.797 1.00 79.75 83 GLY A O 1
ATOM 631 N N . VAL A 1 84 ? 7.879 14.301 6.136 1.00 81.19 84 VAL A N 1
ATOM 632 C CA . VAL A 1 84 ? 6.744 14.048 5.237 1.00 81.19 84 VAL A CA 1
ATOM 633 C C . VAL A 1 84 ? 5.534 13.479 5.990 1.00 81.19 84 VAL A C 1
ATOM 635 O O . VAL A 1 84 ? 4.389 13.733 5.617 1.00 81.19 84 VAL A O 1
ATOM 638 N N . LEU A 1 85 ? 5.781 12.703 7.048 1.00 83.75 85 LEU A N 1
ATOM 639 C CA . LEU A 1 85 ? 4.744 12.083 7.872 1.00 83.75 85 LEU A CA 1
ATOM 640 C C . LEU A 1 85 ? 4.390 12.974 9.068 1.00 83.75 85 LEU A C 1
ATOM 642 O O . LEU A 1 85 ? 5.262 13.477 9.777 1.00 83.75 85 LEU A O 1
ATOM 646 N N . THR A 1 86 ? 3.097 13.119 9.339 1.00 88.44 86 THR A N 1
ATOM 647 C CA . THR A 1 86 ? 2.602 13.761 10.562 1.00 88.44 86 THR A CA 1
ATOM 648 C C . THR A 1 86 ? 2.795 12.853 11.781 1.00 88.44 86 THR A C 1
ATOM 650 O O . THR A 1 86 ? 2.919 11.633 11.666 1.00 88.44 86 THR A O 1
ATOM 653 N N . LYS A 1 87 ? 2.752 13.425 12.993 1.00 88.06 87 LYS A N 1
ATOM 654 C CA . LYS A 1 87 ?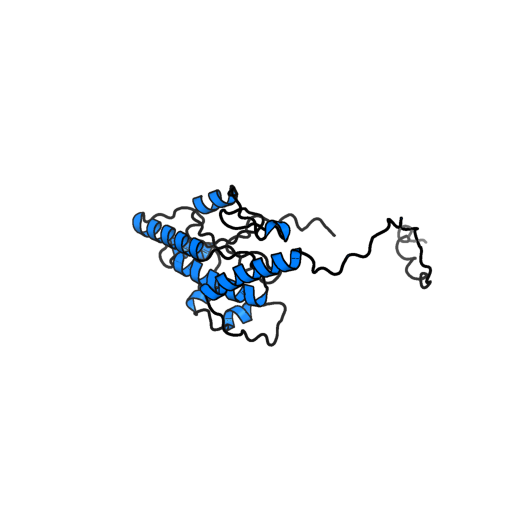 2.872 12.650 14.247 1.00 88.06 87 LYS A CA 1
ATOM 655 C C . LYS A 1 87 ? 1.817 11.539 14.372 1.00 88.06 87 LYS A C 1
ATOM 657 O O . LYS A 1 87 ? 2.118 10.476 14.907 1.00 88.06 87 LYS A O 1
ATOM 662 N N . SER A 1 88 ? 0.603 11.779 13.868 1.00 87.94 88 SER A N 1
ATOM 663 C CA . SER A 1 88 ? -0.474 10.781 13.863 1.00 87.94 88 SER A CA 1
ATOM 664 C C . SER A 1 88 ? -0.153 9.619 12.918 1.00 87.94 88 SER A C 1
ATOM 666 O O . SER A 1 88 ? -0.222 8.456 13.312 1.00 87.94 88 SER A O 1
ATOM 668 N N . GLU A 1 89 ? 0.297 9.927 11.699 1.00 88.12 89 GLU A N 1
ATOM 669 C CA . GLU A 1 89 ? 0.670 8.927 10.690 1.00 88.12 89 GLU A CA 1
ATOM 670 C C . GLU A 1 89 ? 1.870 8.087 11.132 1.00 88.12 89 GLU A C 1
ATOM 672 O O . GLU A 1 89 ? 1.871 6.873 10.945 1.00 88.12 89 GLU A O 1
ATOM 677 N N . ILE A 1 90 ? 2.855 8.699 11.795 1.00 87.94 90 ILE A N 1
ATOM 678 C CA . ILE A 1 90 ? 3.968 7.974 12.420 1.00 87.94 90 ILE A CA 1
ATOM 679 C C . ILE A 1 90 ? 3.442 6.947 13.433 1.00 87.94 90 ILE A C 1
ATOM 681 O O . ILE A 1 90 ? 3.855 5.786 13.410 1.00 87.94 90 ILE A O 1
ATOM 685 N N . GLY A 1 91 ? 2.494 7.346 14.286 1.00 87.75 91 GLY A N 1
ATOM 686 C CA . GLY A 1 91 ? 1.861 6.444 15.248 1.00 87.75 91 GLY A CA 1
ATOM 687 C C . GLY A 1 91 ? 1.109 5.287 14.582 1.00 87.75 91 GLY A C 1
ATOM 688 O O . GLY A 1 91 ? 1.131 4.168 15.098 1.00 87.75 91 GLY A O 1
ATOM 689 N N . ILE A 1 92 ? 0.483 5.525 13.426 1.00 88.50 92 ILE A N 1
ATOM 690 C CA . ILE A 1 92 ? -0.182 4.488 12.623 1.00 88.50 92 ILE A CA 1
ATOM 691 C C . ILE A 1 92 ? 0.847 3.498 12.066 1.00 88.50 92 ILE A C 1
ATOM 693 O O . ILE A 1 92 ? 0.705 2.299 12.286 1.00 88.50 92 ILE A O 1
ATOM 697 N N . VAL A 1 93 ? 1.903 3.988 11.410 1.00 86.81 93 VAL A N 1
ATOM 698 C CA . VAL A 1 93 ? 2.935 3.151 10.766 1.00 86.81 93 VAL A CA 1
ATOM 699 C C . VAL A 1 93 ? 3.715 2.308 11.784 1.00 86.81 93 VAL A C 1
ATOM 701 O O . VAL A 1 93 ? 4.179 1.218 11.464 1.00 86.81 93 VAL A O 1
ATOM 704 N N . GLN A 1 94 ? 3.859 2.780 13.026 1.00 87.00 94 GLN A N 1
ATOM 705 C CA . GLN A 1 94 ? 4.542 2.041 14.096 1.00 87.00 94 GLN A CA 1
ATOM 706 C C . GLN A 1 94 ? 3.650 1.038 14.852 1.00 87.00 94 GLN A C 1
ATOM 708 O O . GLN A 1 94 ? 4.181 0.203 15.602 1.00 87.00 94 GLN A O 1
ATOM 713 N N . SER A 1 95 ? 2.325 1.128 14.689 1.00 86.50 95 SER A N 1
ATOM 714 C CA . SER A 1 95 ? 1.344 0.269 15.363 1.00 86.50 95 SER A CA 1
ATOM 715 C C . SER A 1 95 ? 1.286 -1.130 14.742 1.00 86.50 95 SER A C 1
ATOM 717 O O . SER A 1 95 ? 1.540 -1.317 13.556 1.00 86.50 95 SER A O 1
ATOM 719 N N . ASP A 1 96 ? 0.908 -2.130 15.538 1.00 87.44 96 ASP A N 1
ATOM 720 C CA . ASP A 1 96 ? 0.649 -3.484 15.050 1.00 87.44 96 ASP A CA 1
ATOM 721 C C . ASP A 1 96 ? -0.684 -3.576 14.291 1.00 87.44 96 ASP A C 1
ATOM 723 O O . ASP A 1 96 ? -1.657 -2.884 14.609 1.00 87.44 96 ASP A O 1
ATOM 727 N N . ALA A 1 97 ? -0.749 -4.488 13.317 1.00 84.50 97 ALA A N 1
ATOM 728 C CA . ALA A 1 97 ? -1.931 -4.702 12.484 1.00 84.50 97 ALA A CA 1
ATOM 729 C C . ALA A 1 97 ? -3.193 -5.000 13.311 1.00 84.50 97 ALA A C 1
ATOM 731 O O . ALA A 1 97 ? -4.257 -4.442 13.047 1.00 84.50 97 ALA A O 1
ATOM 732 N N . ALA A 1 98 ? -3.076 -5.819 14.362 1.00 87.94 98 ALA A N 1
ATOM 733 C CA . ALA A 1 98 ? -4.206 -6.156 15.221 1.00 87.94 98 ALA A CA 1
ATOM 734 C C . ALA A 1 98 ? -4.737 -4.926 15.979 1.00 87.94 98 ALA A C 1
ATOM 736 O O . ALA A 1 98 ? -5.949 -4.743 16.095 1.00 87.94 98 ALA A O 1
ATOM 737 N N . THR A 1 99 ? -3.858 -4.048 16.470 1.00 89.31 99 THR A N 1
ATOM 738 C CA . THR A 1 99 ? -4.264 -2.769 17.070 1.00 89.31 99 THR A CA 1
ATOM 739 C C . THR A 1 99 ? -4.904 -1.836 16.058 1.00 89.31 99 THR A C 1
ATOM 741 O O . THR A 1 99 ? -5.898 -1.199 16.402 1.00 89.31 99 THR A O 1
ATOM 744 N N . LEU A 1 100 ? -4.389 -1.759 14.829 1.00 89.94 100 LEU A N 1
ATOM 745 C CA . LEU A 1 100 ? -4.996 -0.944 13.773 1.00 89.94 100 LEU A CA 1
ATOM 746 C C . LEU A 1 100 ? -6.417 -1.416 13.465 1.00 89.94 100 LEU A C 1
ATOM 748 O O . LEU A 1 100 ? -7.343 -0.610 13.519 1.00 89.94 100 LEU A O 1
ATOM 752 N N . VAL A 1 101 ? -6.615 -2.721 13.266 1.00 90.00 101 VAL A N 1
ATOM 753 C CA . VAL A 1 101 ? -7.947 -3.306 13.048 1.00 90.00 101 VAL A CA 1
ATOM 754 C C . VAL A 1 101 ? -8.873 -3.021 14.230 1.00 90.00 101 VAL A C 1
ATOM 756 O O . VAL A 1 101 ? -9.990 -2.550 14.033 1.00 90.00 101 VAL A O 1
ATOM 759 N N . ARG A 1 102 ? -8.411 -3.202 15.476 1.00 91.44 102 ARG A N 1
ATOM 760 C CA . ARG A 1 102 ? -9.211 -2.858 16.668 1.00 91.44 102 ARG A CA 1
ATOM 761 C C . ARG A 1 102 ? -9.599 -1.380 16.710 1.00 91.44 102 ARG A C 1
ATOM 763 O O . ARG A 1 102 ? -10.725 -1.072 17.089 1.00 91.44 102 ARG A O 1
ATOM 770 N N . LYS A 1 103 ? -8.691 -0.466 16.358 1.00 91.81 103 LYS A N 1
ATOM 771 C CA . LYS A 1 103 ? -8.970 0.979 16.317 1.00 91.81 103 LYS A CA 1
ATOM 772 C C . LYS A 1 103 ? -9.969 1.332 15.212 1.00 91.81 103 LYS A C 1
ATOM 774 O O . LYS A 1 103 ? -10.834 2.166 15.458 1.00 91.81 103 LYS A O 1
ATOM 779 N N . MET A 1 104 ? -9.894 0.668 14.059 1.00 91.62 104 MET A N 1
ATOM 780 C CA . MET A 1 104 ? -10.851 0.848 12.962 1.00 91.62 104 MET A CA 1
ATOM 781 C C . MET A 1 104 ? -12.246 0.330 13.330 1.00 91.62 104 MET A C 1
ATOM 783 O O . MET A 1 104 ? -13.224 1.054 13.193 1.00 91.62 104 MET A O 1
ATOM 787 N N . ILE A 1 105 ? -12.343 -0.863 13.924 1.00 90.00 105 ILE A N 1
ATOM 788 C CA . ILE A 1 105 ? -13.625 -1.438 14.377 1.00 90.00 105 ILE A CA 1
ATOM 789 C C . ILE A 1 105 ? -14.264 -0.607 15.503 1.00 90.00 105 ILE A C 1
ATOM 791 O O . ILE A 1 105 ? -15.482 -0.578 15.637 1.00 90.00 105 ILE A O 1
ATOM 795 N N . ARG A 1 106 ? -13.463 0.087 16.320 1.00 90.56 106 ARG A N 1
ATOM 796 C CA . ARG A 1 106 ? -13.970 1.021 17.341 1.00 90.56 106 ARG A CA 1
ATOM 797 C C . ARG A 1 106 ? -14.370 2.390 16.776 1.00 90.56 106 ARG A C 1
ATOM 799 O O . ARG A 1 106 ? -14.931 3.191 17.515 1.00 90.56 106 ARG A O 1
ATOM 806 N N . GLY A 1 107 ? -14.077 2.671 15.504 1.00 86.50 107 GLY A N 1
ATOM 807 C CA . GLY A 1 107 ? -14.322 3.970 14.873 1.00 86.50 107 GLY A CA 1
ATOM 808 C C . GLY A 1 107 ? -13.338 5.070 15.288 1.00 86.50 107 GLY A C 1
ATOM 809 O O . GLY A 1 107 ? -13.598 6.242 15.041 1.00 86.50 107 GLY A O 1
ATOM 810 N N . ASN A 1 108 ? -12.212 4.719 15.922 1.00 90.94 108 ASN A N 1
ATOM 811 C CA . ASN A 1 108 ? -11.171 5.677 16.312 1.00 90.94 108 ASN A CA 1
ATOM 812 C C . ASN A 1 108 ? -10.277 6.100 15.139 1.00 90.94 108 ASN A C 1
ATOM 814 O O . ASN A 1 108 ? -9.638 7.144 15.221 1.00 90.94 108 ASN A O 1
ATOM 818 N N . LEU A 1 109 ? -10.164 5.254 14.114 1.00 92.12 109 LEU A N 1
ATOM 819 C CA . LEU A 1 109 ? -9.393 5.488 12.894 1.00 92.12 109 LEU A CA 1
ATOM 820 C C . LEU A 1 109 ? -10.214 5.024 11.696 1.00 92.12 109 LEU A C 1
ATOM 822 O O . LEU A 1 109 ? -10.953 4.046 11.803 1.00 92.12 109 LEU A O 1
ATOM 826 N N . THR A 1 110 ? -10.040 5.680 10.556 1.00 92.94 110 THR A N 1
ATOM 827 C CA . THR A 1 110 ? -10.627 5.243 9.282 1.00 92.94 110 THR A CA 1
ATOM 828 C C . THR A 1 110 ? -9.631 4.416 8.468 1.00 92.94 110 THR A C 1
ATOM 830 O O . THR A 1 110 ? -8.414 4.620 8.547 1.00 92.94 110 THR A O 1
ATOM 833 N N . SER A 1 111 ? -10.127 3.481 7.658 1.00 92.12 111 SER A N 1
ATOM 834 C CA . SER A 1 111 ? -9.307 2.709 6.717 1.00 92.12 111 SER A CA 1
ATOM 835 C C . SER A 1 111 ? -8.590 3.627 5.730 1.00 92.12 111 SER A C 1
ATOM 837 O O . SER A 1 111 ? -7.429 3.382 5.387 1.00 92.12 111 SER A O 1
ATOM 839 N N . GLN A 1 112 ? -9.237 4.717 5.309 1.00 92.81 112 GLN A N 1
ATOM 840 C CA . GLN A 1 112 ? -8.640 5.709 4.420 1.00 92.81 112 GLN A CA 1
ATOM 841 C C . GLN A 1 112 ? -7.421 6.400 5.051 1.00 92.81 112 GLN A C 1
ATOM 843 O O . GLN A 1 112 ? -6.388 6.525 4.388 1.00 92.81 112 GLN A O 1
ATOM 848 N N . GLU A 1 113 ? -7.495 6.813 6.320 1.00 91.75 113 GLU A N 1
ATOM 849 C CA . GLU A 1 113 ? -6.358 7.415 7.037 1.00 91.75 113 GLU A CA 1
ATOM 850 C C . GLU A 1 113 ? -5.198 6.431 7.173 1.00 91.75 113 GLU A C 1
ATOM 852 O O . GLU A 1 113 ? -4.049 6.776 6.886 1.00 91.75 113 GLU A O 1
ATOM 857 N N . VAL A 1 114 ? -5.502 5.188 7.559 1.00 91.38 114 VAL A N 1
ATOM 858 C CA . VAL A 1 114 ? -4.490 4.139 7.706 1.00 91.38 114 VAL A CA 1
ATOM 859 C C . VAL A 1 114 ? -3.808 3.882 6.362 1.00 91.38 114 VAL A C 1
ATOM 861 O O . VAL A 1 114 ? -2.585 3.958 6.267 1.00 91.38 114 VAL A O 1
ATOM 864 N N . THR A 1 115 ? -4.582 3.668 5.299 1.00 90.81 115 THR A N 1
ATOM 865 C CA . THR A 1 115 ? -4.056 3.419 3.949 1.00 90.81 115 THR A CA 1
ATOM 866 C C . THR A 1 115 ? -3.199 4.583 3.454 1.00 90.81 115 THR A C 1
ATOM 868 O O . THR A 1 115 ? -2.103 4.361 2.946 1.00 90.81 115 THR A O 1
ATOM 871 N N . THR A 1 116 ? -3.633 5.826 3.678 1.00 90.56 116 THR A N 1
ATOM 872 C CA . THR A 1 116 ? -2.878 7.026 3.282 1.00 90.56 116 THR A CA 1
ATOM 873 C C . THR A 1 116 ? -1.521 7.100 3.984 1.00 90.56 116 THR A C 1
ATOM 875 O O . THR A 1 116 ? -0.508 7.366 3.332 1.00 90.56 116 THR A O 1
ATOM 878 N N . ALA A 1 117 ? -1.469 6.812 5.290 1.00 89.88 117 ALA A N 1
ATOM 879 C CA . ALA A 1 117 ? -0.221 6.794 6.054 1.00 89.88 117 ALA A CA 1
ATOM 880 C C . ALA A 1 117 ? 0.772 5.758 5.498 1.00 89.88 117 ALA A C 1
ATOM 882 O O . ALA A 1 117 ? 1.952 6.064 5.301 1.00 89.88 117 ALA A O 1
ATOM 883 N N . PHE A 1 118 ? 0.291 4.552 5.174 1.00 89.31 118 PHE A N 1
ATOM 884 C CA . PHE A 1 118 ? 1.120 3.503 4.575 1.00 89.31 118 PHE A CA 1
ATOM 885 C C . PHE A 1 118 ? 1.558 3.833 3.142 1.00 89.31 118 PHE A C 1
ATOM 887 O O . PHE A 1 118 ? 2.700 3.545 2.783 1.00 89.31 118 PHE A O 1
ATOM 894 N N . CYS A 1 119 ? 0.718 4.482 2.330 1.00 88.31 119 CYS A N 1
ATOM 895 C CA . CYS A 1 119 ? 1.104 4.951 0.994 1.00 88.31 119 CYS A CA 1
ATOM 896 C C . CYS A 1 119 ? 2.246 5.975 1.068 1.00 88.31 119 CYS A C 1
ATOM 898 O O . CYS A 1 119 ? 3.250 5.821 0.377 1.00 88.31 119 CYS A O 1
ATOM 900 N N . LYS A 1 120 ? 2.167 6.964 1.968 1.00 87.31 120 LYS A N 1
ATOM 901 C CA . LYS A 1 120 ? 3.257 7.936 2.179 1.00 87.31 120 LYS A CA 1
ATOM 902 C C . LYS A 1 120 ? 4.549 7.264 2.649 1.00 87.31 120 LYS A C 1
ATOM 904 O O . LYS A 1 120 ? 5.621 7.538 2.113 1.00 87.31 120 LYS A O 1
ATOM 909 N N . ALA A 1 121 ? 4.448 6.346 3.612 1.00 86.31 121 ALA A N 1
ATOM 910 C CA . ALA A 1 121 ? 5.590 5.567 4.092 1.00 86.31 121 ALA A CA 1
ATOM 911 C C . ALA A 1 121 ? 6.231 4.728 2.972 1.00 86.31 121 ALA A C 1
ATOM 913 O O . ALA A 1 121 ? 7.455 4.631 2.891 1.00 86.31 121 ALA A O 1
ATOM 914 N N . THR A 1 122 ? 5.411 4.174 2.078 1.00 86.00 122 THR A N 1
ATOM 915 C CA . THR A 1 122 ? 5.855 3.404 0.909 1.00 86.00 122 THR A CA 1
ATOM 916 C C . THR A 1 122 ? 6.657 4.262 -0.060 1.00 86.00 122 THR A C 1
ATOM 918 O O . THR A 1 122 ? 7.711 3.830 -0.512 1.00 86.00 122 THR A O 1
ATOM 921 N N . VAL A 1 123 ? 6.201 5.481 -0.355 1.00 86.31 123 VAL A N 1
ATOM 922 C CA . VAL A 1 123 ? 6.909 6.404 -1.258 1.00 86.31 123 VAL A CA 1
ATOM 923 C C . VAL A 1 123 ? 8.315 6.716 -0.724 1.00 86.31 123 VAL A C 1
ATOM 925 O O . VAL A 1 123 ? 9.296 6.647 -1.465 1.00 86.31 123 VAL A O 1
ATOM 928 N N . ILE A 1 124 ? 8.443 6.952 0.586 1.00 83.56 124 ILE A N 1
ATOM 929 C CA . ILE A 1 124 ? 9.743 7.149 1.248 1.00 83.56 124 ILE A CA 1
ATOM 930 C C . ILE A 1 124 ? 10.594 5.877 1.161 1.00 83.56 124 ILE A C 1
ATOM 932 O O . ILE A 1 124 ? 11.749 5.930 0.744 1.00 83.56 124 ILE A O 1
ATOM 936 N N . ALA A 1 125 ? 10.033 4.721 1.526 1.00 83.69 125 ALA A N 1
ATOM 937 C CA . ALA A 1 125 ? 10.745 3.445 1.494 1.00 83.69 125 ALA A CA 1
ATOM 938 C C . ALA A 1 125 ? 11.242 3.096 0.083 1.00 83.69 125 ALA A C 1
ATOM 940 O O . ALA A 1 125 ? 12.353 2.585 -0.071 1.00 83.69 125 ALA A O 1
ATOM 941 N N . GLN A 1 126 ? 10.457 3.424 -0.941 1.00 83.88 126 GLN A N 1
ATOM 942 C CA . GLN A 1 126 ? 10.810 3.229 -2.338 1.00 83.88 126 GLN A CA 1
ATOM 943 C C . GLN A 1 126 ? 12.016 4.072 -2.740 1.00 83.88 126 GLN A C 1
ATOM 945 O O . GLN A 1 126 ? 12.947 3.541 -3.339 1.00 83.88 126 GLN A O 1
ATOM 950 N N . ASN A 1 127 ? 12.051 5.346 -2.349 1.00 83.19 127 ASN A N 1
ATOM 951 C CA . ASN A 1 127 ? 13.202 6.206 -2.615 1.00 83.19 127 ASN A CA 1
ATOM 952 C C . ASN A 1 127 ? 14.483 5.703 -1.920 1.00 83.19 127 ASN A C 1
ATOM 954 O O . ASN A 1 127 ? 15.581 5.848 -2.447 1.00 83.19 127 ASN A O 1
ATOM 958 N N . LEU A 1 128 ? 14.3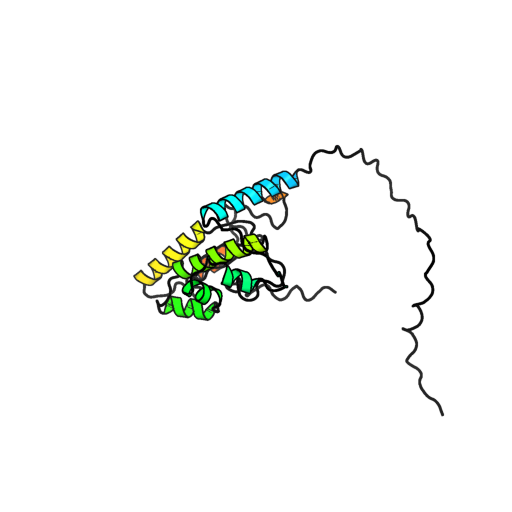47 5.075 -0.748 1.00 81.12 128 LEU A N 1
ATOM 959 C CA . LEU A 1 128 ? 15.480 4.561 0.026 1.00 81.12 128 LEU A CA 1
ATOM 960 C C . LEU A 1 128 ? 15.981 3.188 -0.445 1.00 81.12 128 LEU A C 1
ATOM 962 O O . LEU A 1 128 ? 17.169 2.897 -0.331 1.00 81.12 128 LEU A O 1
ATOM 966 N N . THR A 1 129 ? 15.084 2.312 -0.907 1.00 79.94 129 THR A N 1
ATOM 967 C CA . THR A 1 129 ? 15.392 0.880 -1.093 1.00 79.94 129 THR A CA 1
ATOM 968 C C . THR A 1 129 ? 15.023 0.310 -2.456 1.00 79.94 129 THR A C 1
ATOM 970 O O . THR A 1 129 ? 15.402 -0.826 -2.741 1.00 79.94 129 THR A O 1
ATOM 973 N N . ASN A 1 130 ? 14.317 1.071 -3.296 1.00 82.06 130 ASN A N 1
ATOM 974 C CA . ASN A 1 130 ? 13.756 0.609 -4.565 1.00 82.06 130 ASN A CA 1
ATOM 975 C C . ASN A 1 130 ? 12.934 -0.691 -4.407 1.00 82.06 130 ASN A C 1
ATOM 977 O O . ASN A 1 130 ? 13.095 -1.644 -5.168 1.00 82.06 130 ASN A O 1
ATOM 981 N N . CYS A 1 131 ? 12.094 -0.735 -3.369 1.00 79.44 131 CYS A N 1
ATOM 982 C CA . CYS A 1 131 ? 11.302 -1.889 -2.961 1.00 79.44 131 CYS A CA 1
ATOM 983 C C . CYS A 1 131 ? 9.886 -1.961 -3.540 1.00 79.44 131 CYS A C 1
ATOM 985 O O . CYS A 1 131 ? 9.028 -2.629 -2.973 1.00 79.44 131 CYS A O 1
ATOM 987 N N . VAL A 1 132 ? 9.598 -1.244 -4.618 1.00 81.62 132 VAL A N 1
ATOM 988 C CA . VAL A 1 132 ? 8.284 -1.185 -5.255 1.00 81.62 132 VAL A CA 1
ATOM 989 C C . VAL A 1 132 ? 8.453 -1.424 -6.743 1.00 81.62 132 VAL A C 1
ATOM 991 O O . VAL A 1 132 ? 9.303 -0.827 -7.407 1.00 81.62 132 VAL A O 1
ATOM 994 N N . THR A 1 133 ? 7.618 -2.315 -7.256 1.00 78.62 133 THR A N 1
ATOM 995 C CA . THR A 1 133 ? 7.517 -2.675 -8.669 1.00 78.62 133 THR A CA 1
ATOM 996 C C . THR A 1 133 ? 6.373 -1.905 -9.316 1.00 78.62 133 THR A C 1
ATOM 998 O O . THR A 1 133 ? 6.627 -1.060 -10.164 1.00 78.62 133 THR A O 1
ATOM 1001 N N . GLU A 1 134 ? 5.146 -2.100 -8.832 1.00 80.81 134 GLU A N 1
ATOM 1002 C CA . GLU A 1 134 ? 3.933 -1.433 -9.326 1.00 80.81 134 GLU A CA 1
ATOM 1003 C C . GLU A 1 134 ? 3.194 -0.712 -8.194 1.00 80.81 134 GLU A C 1
ATOM 1005 O O . GLU A 1 134 ? 3.176 -1.192 -7.060 1.00 80.81 134 GLU A O 1
ATOM 1010 N N . VAL A 1 135 ? 2.569 0.427 -8.508 1.00 84.44 135 VAL A N 1
ATOM 1011 C CA . VAL A 1 135 ? 1.926 1.327 -7.536 1.00 84.44 135 VAL A CA 1
ATOM 1012 C C . VAL A 1 135 ? 0.418 1.353 -7.764 1.00 84.44 135 VAL A C 1
ATOM 1014 O O . VAL A 1 135 ? -0.049 1.813 -8.799 1.00 84.44 135 VAL A O 1
ATOM 1017 N N . LEU A 1 136 ? -0.352 0.892 -6.773 1.00 84.31 136 LEU A N 1
ATOM 1018 C CA . LEU A 1 136 ? -1.822 0.832 -6.831 1.00 84.31 136 LEU A CA 1
ATOM 1019 C C . LEU A 1 136 ? -2.475 1.680 -5.726 1.00 84.31 136 LEU A C 1
ATOM 1021 O O . LEU A 1 136 ? -3.356 1.214 -5.004 1.00 84.31 136 LEU A O 1
ATOM 1025 N N . PHE A 1 137 ? -2.019 2.918 -5.536 1.00 86.56 137 PHE A N 1
ATOM 1026 C CA . PHE A 1 137 ? -2.526 3.770 -4.452 1.00 86.56 137 PHE A CA 1
ATOM 1027 C C . PHE A 1 137 ? -3.980 4.206 -4.659 1.00 86.56 137 PHE A C 1
ATOM 1029 O O . PHE A 1 137 ? -4.759 4.182 -3.707 1.00 86.56 137 PHE A O 1
ATOM 1036 N N . ASP A 1 138 ? -4.381 4.522 -5.890 1.00 87.69 138 ASP A N 1
ATOM 1037 C CA . ASP A 1 138 ? -5.752 4.961 -6.177 1.00 87.69 138 ASP A CA 1
ATOM 1038 C C . ASP A 1 138 ? -6.785 3.869 -5.892 1.00 87.69 138 ASP A C 1
ATOM 1040 O O . ASP A 1 138 ? -7.834 4.127 -5.299 1.00 87.69 138 ASP A O 1
ATOM 1044 N N . GLU A 1 139 ? -6.492 2.632 -6.293 1.00 86.88 139 GLU A N 1
ATOM 1045 C CA . GLU A 1 139 ? -7.349 1.481 -6.006 1.00 86.88 139 GLU A CA 1
ATOM 1046 C C . GLU A 1 139 ? -7.398 1.178 -4.510 1.00 86.88 139 GLU A C 1
ATOM 1048 O O . GLU A 1 139 ? -8.483 0.943 -3.973 1.00 86.88 139 GLU A O 1
ATOM 1053 N N . ALA A 1 140 ? -6.254 1.272 -3.822 1.00 87.19 140 ALA A N 1
ATOM 1054 C CA . ALA A 1 140 ? -6.178 1.105 -2.376 1.00 87.19 140 ALA A CA 1
ATOM 1055 C C . ALA A 1 140 ? -7.085 2.094 -1.643 1.00 87.19 140 ALA A C 1
ATOM 1057 O O . ALA A 1 140 ? -7.873 1.701 -0.784 1.00 87.19 140 ALA A O 1
ATOM 1058 N N . LEU A 1 141 ? -7.008 3.375 -2.009 1.00 89.75 141 LEU A N 1
ATOM 1059 C CA . LEU A 1 141 ? -7.783 4.442 -1.382 1.00 89.75 141 LEU A CA 1
ATOM 1060 C C . LEU A 1 141 ? -9.273 4.342 -1.711 1.00 89.75 141 LEU A C 1
ATOM 1062 O O . LEU A 1 141 ? -10.107 4.534 -0.826 1.00 89.75 141 LEU A O 1
ATOM 1066 N N . LYS A 1 142 ? -9.628 3.985 -2.952 1.00 91.69 142 LYS A N 1
ATOM 1067 C CA . LYS A 1 142 ? -11.024 3.707 -3.334 1.00 91.69 142 LYS A CA 1
ATOM 1068 C C . LYS A 1 142 ? -11.597 2.551 -2.518 1.00 91.69 142 LYS A C 1
ATOM 1070 O O . LYS A 1 142 ? -12.717 2.656 -2.016 1.00 91.69 142 LYS A O 1
ATOM 1075 N N . ARG A 1 143 ? -10.831 1.470 -2.349 1.00 89.25 143 ARG A N 1
ATOM 1076 C CA . ARG A 1 143 ? -11.244 0.321 -1.537 1.00 89.25 143 ARG A CA 1
ATOM 1077 C C . ARG A 1 143 ? -11.370 0.699 -0.065 1.00 89.25 143 ARG A C 1
ATOM 1079 O O . ARG A 1 143 ? -12.389 0.379 0.533 1.00 89.25 143 ARG A O 1
ATOM 1086 N N . ALA A 1 144 ? -10.398 1.414 0.492 1.00 91.25 144 ALA A N 1
ATOM 1087 C CA . ALA A 1 144 ? -10.435 1.889 1.873 1.00 91.25 144 ALA A CA 1
ATOM 1088 C C . ALA A 1 144 ? -11.690 2.734 2.149 1.00 91.25 144 ALA A C 1
ATOM 1090 O O . ALA A 1 144 ? -12.425 2.465 3.097 1.00 91.25 144 ALA A O 1
ATOM 1091 N N . LYS A 1 145 ? -12.014 3.664 1.242 1.00 93.25 145 LYS A N 1
ATOM 1092 C CA . LYS A 1 145 ? -13.238 4.469 1.321 1.00 93.25 145 LYS A CA 1
ATOM 1093 C C . LYS A 1 145 ? -14.508 3.613 1.280 1.00 93.25 145 LYS A C 1
ATOM 1095 O O . LYS A 1 145 ? -15.404 3.820 2.089 1.00 93.25 145 LYS A O 1
ATOM 1100 N N . TYR A 1 146 ? -14.577 2.622 0.388 1.00 92.19 146 TYR A N 1
ATOM 1101 C CA . TYR A 1 146 ? -15.709 1.688 0.344 1.00 92.19 146 TYR A CA 1
ATOM 1102 C C . TYR A 1 146 ? -15.887 0.938 1.672 1.00 92.19 146 TYR A C 1
ATOM 1104 O O . TYR A 1 146 ? -17.011 0.747 2.136 1.00 92.19 146 TYR A O 1
ATOM 1112 N N . VAL A 1 147 ? -14.782 0.500 2.282 1.00 90.94 147 VAL A N 1
ATOM 1113 C CA . VAL A 1 147 ? -14.799 -0.224 3.557 1.00 90.94 147 VAL A CA 1
ATOM 1114 C C . VAL A 1 147 ? -15.297 0.680 4.690 1.00 90.94 147 VAL A C 1
ATOM 1116 O O . VAL A 1 147 ? -16.147 0.253 5.474 1.00 90.94 147 VAL A O 1
ATOM 1119 N N . ASP A 1 148 ? -14.843 1.933 4.726 1.00 93.12 148 ASP A N 1
ATOM 1120 C CA . ASP A 1 148 ? -15.307 2.936 5.688 1.00 93.12 148 ASP A CA 1
ATOM 1121 C C . ASP A 1 148 ? -16.800 3.258 5.509 1.00 93.12 148 ASP A C 1
ATOM 1123 O O . ASP A 1 148 ? -17.550 3.323 6.485 1.00 93.12 148 ASP A O 1
ATOM 1127 N N . ASP A 1 149 ? -17.266 3.410 4.268 1.00 93.38 149 ASP A N 1
ATOM 1128 C CA . ASP A 1 149 ? -18.675 3.677 3.955 1.00 93.38 149 ASP A CA 1
ATOM 1129 C C . ASP A 1 149 ? -19.572 2.478 4.312 1.00 93.38 149 ASP A C 1
ATOM 1131 O O . ASP A 1 149 ? -20.675 2.644 4.845 1.00 93.38 149 ASP A O 1
ATOM 1135 N N . TYR A 1 150 ? -19.090 1.250 4.091 1.00 92.19 150 TYR A N 1
ATOM 1136 C CA . TYR A 1 150 ? -19.768 0.034 4.538 1.00 92.19 150 TYR A CA 1
ATOM 1137 C C . TYR A 1 150 ? -19.902 -0.009 6.064 1.00 92.19 150 TYR A C 1
ATOM 1139 O O . TYR A 1 150 ? -20.988 -0.305 6.575 1.00 92.19 150 TYR A O 1
ATOM 1147 N N . PHE A 1 151 ? -18.826 0.311 6.789 1.00 92.62 151 PHE A N 1
ATOM 1148 C CA . PHE A 1 151 ? -18.825 0.326 8.249 1.00 92.62 151 PHE A CA 1
ATOM 1149 C C . PHE A 1 151 ? -19.786 1.384 8.798 1.00 92.62 151 PHE A C 1
ATOM 1151 O O . PHE A 1 151 ? -20.596 1.077 9.670 1.00 92.62 151 PHE A O 1
ATOM 1158 N N . LYS A 1 152 ? -19.797 2.593 8.222 1.00 92.25 152 LYS A N 1
ATOM 1159 C CA . LYS A 1 152 ? -20.749 3.658 8.584 1.00 92.25 152 LYS A CA 1
ATOM 1160 C C . LYS A 1 152 ? -22.206 3.255 8.358 1.00 92.25 152 LYS A C 1
ATOM 1162 O O . LYS A 1 152 ? -23.062 3.594 9.168 1.00 92.25 152 LYS A O 1
ATOM 1167 N N . ARG A 1 153 ? -22.499 2.536 7.269 1.00 93.69 153 ARG A N 1
ATOM 1168 C CA . ARG A 1 153 ? -23.869 2.126 6.916 1.00 93.69 153 ARG A CA 1
ATOM 1169 C C . ARG A 1 153 ? -24.384 0.952 7.745 1.00 93.69 153 ARG A C 1
ATOM 1171 O O . ARG A 1 153 ? -25.568 0.903 8.054 1.00 93.69 153 ARG A O 1
ATOM 1178 N N . THR A 1 154 ? -23.530 -0.024 8.041 1.00 92.00 154 THR A N 1
ATOM 1179 C CA . THR A 1 154 ? -23.950 -1.294 8.661 1.00 92.00 154 THR A CA 1
ATOM 1180 C C . THR A 1 154 ? -23.602 -1.398 10.143 1.00 92.00 154 THR A C 1
ATOM 1182 O O . THR A 1 154 ? -24.175 -2.234 10.840 1.00 92.00 154 THR A O 1
ATOM 1185 N N . GLY A 1 155 ? -22.646 -0.595 10.621 1.00 89.56 155 GLY A N 1
ATOM 1186 C CA . GLY A 1 155 ? -22.069 -0.699 11.963 1.00 89.56 155 GLY A CA 1
ATOM 1187 C C . GLY A 1 155 ? -21.295 -1.998 12.205 1.00 89.56 155 GLY A C 1
ATOM 1188 O O . GLY A 1 155 ? -20.952 -2.298 13.347 1.00 89.56 155 GLY A O 1
ATOM 1189 N N . LYS A 1 156 ? -21.049 -2.803 11.162 1.00 89.75 156 LYS A N 1
ATOM 1190 C CA . LYS A 1 156 ? -20.386 -4.106 11.259 1.00 89.75 156 LYS A CA 1
ATOM 1191 C C . LYS A 1 156 ? -19.116 -4.122 10.408 1.00 89.75 156 LYS A C 1
ATOM 1193 O O . LYS A 1 156 ? -19.129 -3.600 9.293 1.00 89.75 156 LYS A O 1
ATOM 1198 N N . PRO A 1 157 ? -18.023 -4.737 10.887 1.00 90.62 157 PRO A N 1
ATOM 1199 C CA . PRO A 1 157 ? -16.864 -4.984 10.043 1.00 90.62 157 PRO A CA 1
ATOM 1200 C C . PRO A 1 157 ? -17.209 -5.996 8.942 1.00 90.62 157 PRO A C 1
ATOM 1202 O O . PRO A 1 157 ? -18.048 -6.874 9.134 1.00 90.62 157 PRO A O 1
ATOM 1205 N N . ILE A 1 158 ? -16.541 -5.881 7.792 1.00 87.94 158 ILE A N 1
ATOM 1206 C CA . ILE A 1 158 ? -16.674 -6.830 6.668 1.00 87.94 158 ILE A CA 1
ATOM 1207 C C . ILE A 1 158 ? -16.085 -8.197 7.047 1.00 87.94 158 ILE A C 1
ATOM 1209 O O . ILE A 1 158 ? -16.667 -9.230 6.740 1.00 87.94 158 ILE A O 1
ATOM 1213 N N . GLY A 1 159 ? -14.947 -8.194 7.746 1.00 88.69 159 GLY A N 1
ATOM 1214 C CA . GLY A 1 159 ? -14.217 -9.402 8.106 1.00 88.69 159 GLY A CA 1
ATOM 1215 C C . GLY A 1 159 ? -13.048 -9.123 9.057 1.00 88.69 159 GLY A C 1
ATOM 1216 O O . GLY A 1 159 ? -12.904 -8.002 9.554 1.00 88.69 159 GLY A O 1
ATOM 1217 N N . PRO A 1 160 ? -12.203 -10.129 9.337 1.00 88.12 160 PRO A N 1
ATOM 1218 C CA . PRO A 1 160 ? -11.108 -10.012 10.302 1.00 88.12 160 PRO A CA 1
ATOM 1219 C C . PRO A 1 160 ? -10.000 -9.042 9.865 1.00 88.12 160 PRO A C 1
ATOM 1221 O O . PRO A 1 160 ? -9.268 -8.543 10.715 1.00 88.12 160 PRO A O 1
ATOM 1224 N N . LEU A 1 161 ? -9.882 -8.751 8.564 1.00 87.88 161 LEU A N 1
ATOM 1225 C CA . LEU A 1 161 ? -8.883 -7.837 7.996 1.00 87.88 161 LEU A CA 1
ATOM 1226 C C . LEU A 1 161 ? -9.492 -6.487 7.600 1.00 87.88 161 LEU A C 1
ATOM 1228 O O . LEU A 1 161 ? -8.963 -5.795 6.732 1.00 87.88 161 LEU A O 1
ATOM 1232 N N . HIS A 1 162 ? -10.613 -6.119 8.224 1.00 87.69 162 HIS A N 1
ATOM 1233 C CA . HIS A 1 162 ? -11.386 -4.931 7.885 1.00 87.69 162 HIS A CA 1
ATOM 1234 C C . HIS A 1 162 ? -10.513 -3.676 7.754 1.00 87.69 162 HIS A C 1
ATOM 1236 O O . HIS A 1 162 ? -9.948 -3.193 8.734 1.00 87.69 162 HIS A O 1
ATOM 1242 N N . GLY A 1 163 ? -10.419 -3.159 6.529 1.00 83.75 163 GLY A N 1
ATOM 1243 C CA . GLY A 1 163 ? -9.783 -1.886 6.207 1.00 83.75 163 GLY A CA 1
ATOM 1244 C C . GLY A 1 163 ? -8.258 -1.878 6.296 1.00 83.75 163 GLY A C 1
ATOM 1245 O O . GLY A 1 163 ? -7.658 -0.811 6.166 1.00 83.75 163 GLY A O 1
ATOM 1246 N N . LEU A 1 164 ? -7.618 -3.029 6.525 1.00 89.38 164 LEU A N 1
ATOM 1247 C CA . LEU A 1 164 ? -6.170 -3.107 6.681 1.00 89.38 164 LEU A CA 1
ATOM 1248 C C . LEU A 1 164 ? -5.474 -3.021 5.308 1.00 89.38 164 LEU A C 1
ATOM 1250 O O . LEU A 1 164 ? -5.828 -3.806 4.422 1.00 89.38 164 LEU A O 1
ATOM 1254 N N . PRO A 1 165 ? -4.487 -2.120 5.118 1.00 88.69 165 PRO A N 1
ATOM 1255 C CA . PRO A 1 165 ? -3.708 -2.061 3.889 1.00 88.69 165 PRO A CA 1
ATOM 1256 C C . PRO A 1 165 ? -2.784 -3.277 3.761 1.00 88.69 165 PRO A C 1
ATOM 1258 O O . PRO A 1 165 ? -1.974 -3.535 4.650 1.00 88.69 165 PRO A O 1
ATOM 1261 N N . ILE A 1 166 ? -2.882 -4.016 2.656 1.00 85.44 166 ILE A N 1
ATOM 1262 C CA . ILE A 1 166 ? -2.070 -5.214 2.389 1.00 85.44 166 ILE A CA 1
ATOM 1263 C C . ILE A 1 166 ? -1.216 -5.024 1.145 1.00 85.44 166 ILE A C 1
ATOM 1265 O O . ILE A 1 166 ? -1.757 -4.786 0.064 1.00 85.44 166 ILE A O 1
ATOM 1269 N N . SER A 1 167 ? 0.089 -5.249 1.314 1.00 82.31 167 SER A N 1
ATOM 1270 C CA . SER A 1 167 ? 1.036 -5.444 0.220 1.00 82.31 167 SER A CA 1
ATOM 1271 C C . SER A 1 167 ? 1.003 -6.878 -0.304 1.00 82.31 167 SER A C 1
ATOM 1273 O O . SER A 1 1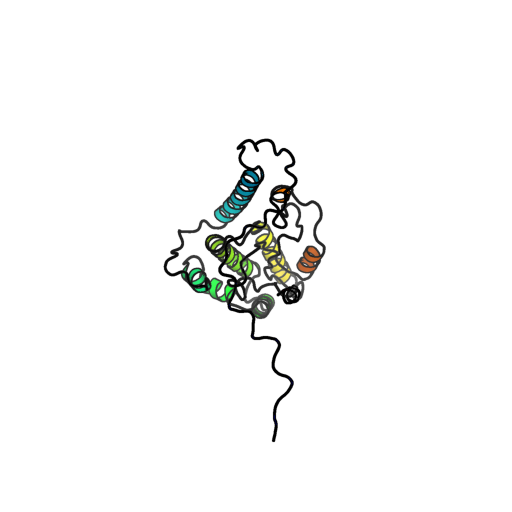67 ? 0.943 -7.834 0.467 1.00 82.31 167 SER A O 1
ATOM 1275 N N . LEU A 1 168 ? 1.094 -7.024 -1.626 1.00 81.25 168 LEU A N 1
ATOM 1276 C CA . LEU A 1 168 ? 1.198 -8.312 -2.298 1.00 81.25 168 LEU A CA 1
ATOM 1277 C C . LEU A 1 168 ? 2.516 -8.415 -3.054 1.00 81.25 168 LEU A C 1
ATOM 1279 O O . LEU A 1 168 ? 2.935 -7.475 -3.732 1.00 81.25 168 LEU A O 1
ATOM 1283 N N . LYS A 1 169 ? 3.130 -9.600 -2.973 1.00 81.50 169 LYS A N 1
ATOM 1284 C CA . LYS A 1 169 ? 4.292 -9.940 -3.790 1.00 81.50 169 LYS A CA 1
ATOM 1285 C C . LYS A 1 169 ? 3.921 -9.901 -5.270 1.00 81.50 169 LYS A C 1
ATOM 1287 O O . LYS A 1 169 ? 2.818 -10.289 -5.652 1.00 81.50 169 LYS A O 1
ATOM 1292 N N . ASP A 1 170 ? 4.879 -9.510 -6.104 1.00 79.56 170 ASP A N 1
ATOM 1293 C CA . ASP A 1 170 ? 4.670 -9.379 -7.543 1.00 79.56 170 ASP A CA 1
ATOM 1294 C C . ASP A 1 170 ? 4.351 -10.702 -8.264 1.00 79.56 170 ASP A C 1
ATOM 1296 O O . ASP A 1 170 ? 3.934 -10.691 -9.411 1.00 79.56 170 ASP A O 1
ATOM 1300 N N . THR A 1 171 ? 4.474 -11.845 -7.587 1.00 79.62 171 THR A N 1
ATOM 1301 C CA . THR A 1 171 ? 4.033 -13.160 -8.079 1.00 79.62 171 THR A CA 1
ATOM 1302 C C . THR A 1 171 ? 2.516 -13.281 -8.232 1.00 79.62 171 THR A C 1
ATOM 1304 O O . THR A 1 171 ? 2.053 -14.180 -8.925 1.00 79.62 171 THR A O 1
ATOM 1307 N N . PHE A 1 172 ? 1.734 -12.436 -7.552 1.00 82.19 172 PHE A N 1
ATOM 1308 C CA . PHE A 1 172 ? 0.274 -12.491 -7.608 1.00 82.19 172 PHE A CA 1
ATOM 1309 C C . PHE A 1 172 ? -0.263 -11.571 -8.703 1.00 82.19 172 PHE A C 1
ATOM 1311 O O . PHE A 1 172 ? -0.030 -10.357 -8.709 1.00 82.19 172 PHE A O 1
ATOM 1318 N N . THR A 1 173 ? -1.024 -12.149 -9.621 1.00 82.06 173 THR A N 1
ATOM 1319 C CA . THR A 1 173 ? -1.609 -11.438 -10.756 1.00 82.06 173 THR A CA 1
ATOM 1320 C C . THR A 1 173 ? -2.793 -10.582 -10.307 1.00 82.06 173 THR A C 1
ATOM 1322 O O . THR A 1 173 ? -3.646 -11.002 -9.517 1.00 82.06 173 THR A O 1
ATOM 1325 N N . THR A 1 174 ? -2.834 -9.329 -10.762 1.00 80.00 174 THR A N 1
ATOM 1326 C CA . THR A 1 174 ? -3.914 -8.385 -10.446 1.00 80.00 174 THR A CA 1
ATOM 1327 C C . THR A 1 174 ? -4.228 -7.560 -11.688 1.00 80.00 174 THR A C 1
ATOM 1329 O O . THR A 1 174 ? -3.568 -6.550 -11.927 1.00 80.00 174 THR A O 1
ATOM 1332 N N . PRO A 1 175 ? -5.241 -7.963 -12.466 1.00 82.88 175 PRO A N 1
ATOM 1333 C CA . PRO A 1 175 ? -5.669 -7.221 -13.642 1.00 82.88 175 PRO A CA 1
ATOM 1334 C C . PRO A 1 175 ? -6.127 -5.805 -13.261 1.00 82.88 175 PRO A C 1
ATOM 1336 O O . PRO A 1 175 ? -6.783 -5.657 -12.223 1.00 82.88 175 PRO A O 1
ATOM 1339 N N . PRO A 1 176 ? -5.834 -4.775 -14.076 1.00 83.75 176 PRO A N 1
ATOM 1340 C CA . PRO A 1 176 ? -5.144 -4.818 -15.374 1.00 83.75 176 PRO A CA 1
ATOM 1341 C C . PRO A 1 176 ? -3.611 -4.644 -15.289 1.00 83.75 176 PRO A C 1
ATOM 1343 O O . PRO A 1 176 ? -2.965 -4.383 -16.301 1.00 83.75 176 PRO A O 1
ATOM 1346 N N . HIS A 1 177 ? -3.011 -4.731 -14.102 1.00 84.12 177 HIS A N 1
ATOM 1347 C CA . HIS A 1 177 ? -1.598 -4.398 -13.892 1.00 84.12 177 HIS A CA 1
ATOM 1348 C C . HIS A 1 177 ? -0.659 -5.528 -14.337 1.00 84.12 177 HIS A C 1
ATOM 1350 O O . HIS A 1 177 ? -1.038 -6.707 -14.275 1.00 84.12 177 HIS A O 1
ATOM 1356 N N . PRO A 1 178 ? 0.567 -5.197 -14.785 1.00 84.19 178 PRO A N 1
ATOM 1357 C CA . PRO A 1 178 ? 1.572 -6.199 -15.109 1.00 84.19 178 PRO A CA 1
ATOM 1358 C C . PRO A 1 178 ? 2.090 -6.897 -13.845 1.00 84.19 178 PRO A C 1
ATOM 1360 O O . PRO A 1 178 ? 2.071 -6.346 -12.745 1.00 84.19 178 PRO A O 1
ATOM 1363 N N . SER A 1 179 ? 2.563 -8.128 -14.018 1.00 83.00 179 SER A N 1
ATOM 1364 C CA . SER A 1 179 ? 3.212 -8.934 -12.980 1.00 83.00 179 SER A CA 1
ATOM 1365 C C . SER A 1 179 ? 4.522 -9.437 -13.566 1.00 83.00 179 SER A C 1
ATOM 1367 O O . SER A 1 179 ? 4.539 -10.293 -14.446 1.00 83.00 179 SER A O 1
ATOM 1369 N N . SER A 1 180 ? 5.633 -8.848 -13.128 1.00 76.69 180 SER A N 1
ATOM 1370 C CA . SER A 1 180 ? 6.950 -9.122 -13.704 1.00 76.69 180 SER A CA 1
ATOM 1371 C C . SER A 1 180 ? 7.539 -10.441 -13.207 1.00 76.69 180 SER A C 1
ATOM 1373 O O . SER A 1 180 ? 8.338 -11.060 -13.906 1.00 76.69 180 SER A O 1
ATOM 1375 N N . ILE A 1 181 ? 7.186 -10.865 -11.985 1.00 82.25 181 ILE A N 1
ATOM 1376 C CA . ILE A 1 181 ? 7.772 -12.037 -11.304 1.00 82.25 181 ILE A CA 1
ATOM 1377 C C . ILE A 1 181 ? 9.315 -11.911 -11.230 1.00 82.25 181 ILE A C 1
ATOM 1379 O O . ILE A 1 181 ? 10.055 -12.890 -11.202 1.00 82.25 181 ILE A O 1
ATOM 1383 N N . GLY A 1 182 ? 9.836 -10.677 -11.236 1.00 78.12 182 GLY A N 1
ATOM 1384 C CA . GLY A 1 182 ? 11.276 -10.399 -11.291 1.00 78.12 182 GLY A CA 1
ATOM 1385 C C . GLY A 1 182 ? 11.921 -10.612 -12.668 1.00 78.12 182 GLY A C 1
ATOM 1386 O O . GLY A 1 182 ? 13.141 -10.521 -12.797 1.00 78.12 182 GLY A O 1
ATOM 1387 N N . MET A 1 183 ? 11.131 -10.868 -13.712 1.00 79.88 183 MET A N 1
ATOM 1388 C CA . MET A 1 183 ? 11.592 -11.043 -15.086 1.00 79.88 183 MET A CA 1
ATOM 1389 C C . MET A 1 183 ? 11.217 -9.833 -15.943 1.00 79.88 183 MET A C 1
ATOM 1391 O O . MET A 1 183 ? 10.051 -9.467 -16.072 1.00 79.88 183 MET A O 1
ATOM 1395 N N . ALA A 1 184 ? 12.209 -9.251 -16.623 1.00 82.00 184 ALA A N 1
ATOM 1396 C CA . ALA A 1 184 ? 11.983 -8.111 -17.514 1.00 82.00 184 ALA A CA 1
ATOM 1397 C C . ALA A 1 184 ? 11.029 -8.434 -18.680 1.00 82.00 184 ALA A C 1
ATOM 1399 O O . ALA A 1 184 ? 10.406 -7.527 -19.212 1.00 82.00 184 ALA A O 1
ATOM 1400 N N . ALA A 1 185 ? 10.888 -9.707 -19.066 1.00 81.75 185 ALA A N 1
ATOM 1401 C CA . ALA A 1 185 ? 9.973 -10.120 -20.130 1.00 81.75 185 ALA A CA 1
ATOM 1402 C C . ALA A 1 185 ? 8.500 -9.793 -19.815 1.00 81.75 185 ALA A C 1
ATOM 1404 O O . ALA A 1 185 ? 7.778 -9.382 -20.714 1.00 81.75 185 ALA A O 1
ATOM 1405 N N . TYR A 1 186 ? 8.087 -9.893 -18.548 1.00 80.44 186 TYR A N 1
ATOM 1406 C CA . TYR A 1 186 ? 6.689 -9.726 -18.125 1.00 80.44 186 TYR A CA 1
ATOM 1407 C C . TYR A 1 186 ? 6.394 -8.348 -17.504 1.00 80.44 186 TYR A C 1
ATOM 1409 O O . TYR A 1 186 ? 5.298 -8.092 -17.021 1.00 80.44 186 TYR A O 1
ATOM 1417 N N . ALA A 1 187 ? 7.357 -7.420 -17.513 1.00 79.56 187 ALA A N 1
ATOM 1418 C CA . ALA A 1 187 ? 7.236 -6.118 -16.840 1.00 79.56 187 ALA A CA 1
ATOM 1419 C C . ALA A 1 187 ? 6.336 -5.089 -17.568 1.00 79.56 187 ALA A C 1
ATOM 1421 O O . ALA A 1 187 ? 6.141 -3.965 -17.087 1.00 79.56 187 ALA A O 1
ATOM 1422 N N . ILE A 1 188 ? 5.836 -5.433 -18.757 1.00 80.56 188 ILE A N 1
ATOM 1423 C CA . ILE A 1 188 ? 4.977 -4.570 -19.585 1.00 80.56 188 ILE A CA 1
ATOM 1424 C C . ILE A 1 188 ? 3.604 -5.202 -19.804 1.00 80.56 188 ILE A C 1
ATOM 1426 O O . ILE A 1 188 ? 2.614 -4.478 -19.876 1.00 80.56 188 ILE A O 1
ATOM 1430 N N . GLU A 1 189 ? 3.540 -6.526 -19.927 1.00 80.69 189 GLU A N 1
ATOM 1431 C CA . GLU A 1 189 ? 2.321 -7.220 -20.326 1.00 80.69 189 GLU A CA 1
ATOM 1432 C C . GLU A 1 189 ? 1.283 -7.201 -19.191 1.00 80.69 189 GLU A C 1
ATOM 1434 O O . GLU A 1 189 ? 1.579 -7.655 -18.082 1.00 80.69 189 GLU A O 1
ATOM 1439 N N . PRO A 1 190 ? 0.073 -6.663 -19.431 1.00 83.06 190 PRO A N 1
ATOM 1440 C CA . PRO A 1 190 ? -0.978 -6.639 -18.427 1.00 83.06 190 PRO A CA 1
ATOM 1441 C C . PRO A 1 190 ? -1.498 -8.052 -18.164 1.00 83.06 190 PRO A C 1
ATOM 1443 O O . PRO A 1 190 ? -1.654 -8.862 -19.079 1.00 83.06 190 PRO A O 1
ATOM 1446 N N . THR A 1 191 ? -1.813 -8.336 -16.904 1.00 81.50 191 THR A N 1
ATOM 1447 C CA . THR A 1 191 ? -2.408 -9.621 -16.528 1.00 81.50 191 THR A CA 1
ATOM 1448 C C . THR A 1 191 ? -3.915 -9.626 -16.791 1.00 81.50 191 THR A C 1
ATOM 1450 O O . THR A 1 191 ? -4.598 -8.627 -16.566 1.00 81.50 191 THR A O 1
ATOM 1453 N N . THR A 1 192 ? -4.444 -10.753 -17.273 1.00 84.38 192 THR A N 1
ATOM 1454 C CA . THR A 1 192 ? -5.881 -10.950 -17.547 1.00 84.38 192 THR A CA 1
ATOM 1455 C C . THR A 1 192 ? -6.590 -11.699 -16.424 1.00 84.38 192 THR A C 1
ATOM 1457 O O . THR A 1 192 ? -7.734 -11.391 -16.099 1.00 84.38 192 THR A O 1
ATOM 1460 N N . GLU A 1 193 ? -5.904 -12.655 -15.802 1.00 82.69 193 GLU A N 1
ATOM 1461 C CA . GLU A 1 193 ? -6.456 -13.501 -14.749 1.00 82.69 193 GLU A CA 1
ATOM 1462 C C . GLU A 1 193 ? -6.029 -13.019 -13.367 1.00 82.69 193 GLU A C 1
ATOM 1464 O O . GLU A 1 193 ? -4.858 -12.717 -13.118 1.00 82.69 193 GLU A O 1
ATOM 1469 N N . ARG A 1 194 ? -6.987 -12.961 -12.443 1.00 83.44 194 ARG A N 1
ATOM 1470 C CA . ARG A 1 194 ? -6.748 -12.566 -11.057 1.00 83.44 194 ARG A CA 1
ATOM 1471 C C . ARG A 1 194 ? -6.432 -13.787 -10.196 1.00 83.44 194 ARG A C 1
ATOM 1473 O O . ARG A 1 194 ? -7.078 -14.823 -10.305 1.00 83.44 194 ARG A O 1
ATOM 1480 N N . SER A 1 195 ? -5.445 -13.652 -9.314 1.00 85.94 195 SER A N 1
ATOM 1481 C CA . SER A 1 195 ? -5.075 -14.708 -8.369 1.00 85.94 195 SER A CA 1
ATOM 1482 C C . SER A 1 195 ? -6.124 -14.894 -7.260 1.00 85.94 195 SER A C 1
ATOM 1484 O O . SER A 1 195 ? -6.508 -13.928 -6.615 1.00 85.94 195 SER A O 1
ATOM 1486 N N . VAL A 1 196 ? -6.494 -16.137 -6.937 1.00 87.94 196 VAL A N 1
ATOM 1487 C CA . VAL A 1 196 ? -7.544 -16.467 -5.940 1.00 87.94 196 VAL A CA 1
ATOM 1488 C C . VAL A 1 196 ? -7.281 -15.875 -4.548 1.00 87.94 196 VAL A C 1
ATOM 1490 O O . VAL A 1 196 ? -8.200 -15.420 -3.873 1.00 87.94 196 VAL A O 1
ATOM 1493 N N . ILE A 1 197 ? -6.016 -15.833 -4.113 1.00 86.31 197 ILE A N 1
ATOM 1494 C CA . ILE A 1 197 ? -5.648 -15.251 -2.811 1.00 86.31 197 ILE A CA 1
ATOM 1495 C C . ILE A 1 197 ? -6.040 -13.773 -2.710 1.00 86.31 197 ILE A C 1
ATOM 1497 O O . ILE A 1 197 ? -6.318 -13.264 -1.628 1.00 86.31 197 ILE A O 1
ATOM 1501 N N . VAL A 1 198 ? -6.062 -13.084 -3.848 1.00 83.19 198 VAL A N 1
ATOM 1502 C CA . VAL A 1 198 ? -6.388 -11.669 -3.930 1.00 83.19 198 VAL A CA 1
ATOM 1503 C C . VAL A 1 198 ? -7.870 -11.455 -3.642 1.00 83.19 198 VAL A C 1
ATOM 1505 O O . VAL A 1 198 ? -8.197 -10.551 -2.875 1.00 83.19 198 VAL A O 1
ATOM 1508 N N . ASP A 1 199 ? -8.733 -12.310 -4.188 1.00 86.38 199 ASP A N 1
ATOM 1509 C CA . ASP A 1 199 ? -10.174 -12.270 -3.930 1.00 86.38 199 ASP A CA 1
ATOM 1510 C C . ASP A 1 199 ? -10.477 -12.652 -2.477 1.00 86.38 199 ASP A C 1
ATOM 1512 O O . ASP A 1 199 ? -11.171 -11.919 -1.778 1.00 86.38 199 ASP A O 1
ATOM 1516 N N . MET A 1 200 ? -9.835 -13.707 -1.961 1.00 88.06 200 MET A N 1
ATOM 1517 C CA . MET A 1 200 ? -9.982 -14.110 -0.556 1.00 88.06 200 MET A CA 1
ATOM 1518 C C . MET A 1 200 ? -9.631 -12.977 0.422 1.00 88.06 200 MET A C 1
ATOM 1520 O O . MET A 1 200 ? -10.326 -12.771 1.414 1.00 88.06 200 MET A O 1
ATOM 1524 N N . LEU A 1 201 ? -8.559 -12.221 0.168 1.00 86.31 201 LEU A N 1
ATOM 1525 C CA . LEU A 1 201 ? -8.169 -11.098 1.029 1.00 86.31 201 LEU A CA 1
ATOM 1526 C C . LEU A 1 201 ? -9.153 -9.923 0.938 1.00 86.31 201 LEU A C 1
ATOM 1528 O O . LEU A 1 201 ? -9.442 -9.288 1.957 1.00 86.31 201 LEU A O 1
ATOM 1532 N N . GLU A 1 202 ? -9.678 -9.632 -0.255 1.00 83.75 202 GLU A N 1
ATOM 1533 C CA . GLU A 1 202 ? -10.699 -8.596 -0.438 1.00 83.75 202 GLU A CA 1
ATOM 1534 C C . GLU A 1 202 ? -12.012 -8.957 0.259 1.00 83.75 202 GLU A C 1
ATOM 1536 O O . GLU A 1 202 ? -12.608 -8.081 0.899 1.00 83.75 202 GLU A O 1
ATOM 1541 N N . ASP A 1 203 ? -12.412 -10.228 0.204 1.00 85.94 203 ASP A N 1
ATOM 1542 C CA . ASP A 1 203 ? -13.597 -10.769 0.877 1.00 85.94 203 ASP A CA 1
ATOM 1543 C C . ASP A 1 203 ? -13.467 -10.695 2.403 1.00 85.94 203 ASP A C 1
ATOM 1545 O O . ASP A 1 203 ? -14.422 -10.356 3.102 1.00 85.94 203 ASP A O 1
ATOM 1549 N N . LEU A 1 204 ? -12.257 -10.899 2.938 1.00 84.94 204 LEU A N 1
ATOM 1550 C CA . LEU A 1 204 ? -11.951 -10.696 4.362 1.00 84.94 204 LEU A CA 1
ATOM 1551 C C . LEU A 1 204 ? -11.913 -9.210 4.777 1.00 84.94 204 LEU A C 1
ATOM 1553 O O . LEU A 1 204 ? -11.748 -8.905 5.965 1.00 84.94 204 LEU A O 1
ATOM 1557 N N . GLY A 1 205 ? -12.095 -8.289 3.825 1.00 76.62 205 GLY A N 1
ATOM 1558 C CA . GLY A 1 205 ? -12.249 -6.855 4.057 1.00 76.62 205 GLY A CA 1
ATOM 1559 C C . GLY A 1 205 ? -10.970 -6.033 3.934 1.00 76.62 205 GLY A C 1
ATOM 1560 O O . GLY A 1 205 ? -10.983 -4.872 4.345 1.00 76.62 205 GLY A O 1
ATOM 1561 N N . ALA A 1 206 ? -9.887 -6.591 3.388 1.00 77.81 206 ALA A N 1
ATOM 1562 C CA . ALA A 1 206 ? -8.633 -5.867 3.227 1.00 77.81 206 ALA A CA 1
ATOM 1563 C C . ALA A 1 206 ? -8.712 -4.761 2.160 1.00 77.81 206 ALA A C 1
ATOM 1565 O O . ALA A 1 206 ? -9.431 -4.872 1.158 1.00 77.81 206 ALA A O 1
ATOM 1566 N N . ALA A 1 207 ? -7.922 -3.704 2.361 1.00 69.69 207 ALA A N 1
ATOM 1567 C CA . ALA A 1 207 ? -7.647 -2.690 1.352 1.00 69.69 207 ALA A CA 1
ATOM 1568 C C . ALA A 1 207 ? -6.307 -3.022 0.687 1.00 69.69 207 ALA A C 1
ATOM 1570 O O . ALA A 1 207 ? -5.263 -3.038 1.327 1.00 69.69 207 ALA A O 1
ATOM 1571 N N . ARG A 1 208 ? -6.297 -3.344 -0.603 1.00 63.56 208 ARG A N 1
ATOM 1572 C CA . ARG A 1 208 ? -5.046 -3.694 -1.285 1.00 63.56 208 ARG A CA 1
ATOM 1573 C C . ARG A 1 208 ? -4.264 -2.427 -1.618 1.00 63.56 208 ARG A C 1
ATOM 1575 O O . ARG A 1 208 ? -4.739 -1.643 -2.427 1.00 63.56 208 ARG A O 1
ATOM 1582 N N . SER A 1 209 ? -3.053 -2.274 -1.095 1.00 47.50 209 SER A N 1
ATOM 1583 C CA . SER A 1 209 ? -2.069 -1.301 -1.582 1.00 47.50 209 SER A CA 1
ATOM 1584 C C . SER A 1 209 ? -0.854 -2.080 -2.071 1.00 47.50 209 SER A C 1
ATOM 1586 O O . SER A 1 209 ? -0.280 -2.850 -1.317 1.00 47.50 209 SER A O 1
ATOM 1588 N N . ARG A 1 210 ? -0.455 -1.966 -3.342 1.00 50.50 210 ARG A N 1
ATOM 1589 C CA . ARG A 1 210 ? 0.671 -2.772 -3.861 1.00 50.50 210 ARG A CA 1
ATOM 1590 C C . ARG A 1 210 ? 2.000 -2.015 -3.716 1.00 50.50 210 ARG A C 1
ATOM 1592 O O . ARG A 1 210 ? 2.176 -0.987 -4.362 1.00 50.50 210 ARG A O 1
ATOM 1599 N N . PRO A 1 211 ? 2.875 -2.456 -2.794 1.00 46.03 211 PRO A N 1
ATOM 1600 C CA . PRO A 1 211 ? 4.328 -2.300 -2.975 1.00 46.03 211 PRO A CA 1
ATOM 1601 C C . PRO A 1 211 ? 5.182 -3.555 -2.653 1.00 46.03 211 PRO A C 1
ATOM 1603 O O . PRO A 1 211 ? 5.147 -4.039 -1.527 1.00 46.03 211 PRO A O 1
ATOM 1606 N N . CYS A 1 212 ? 6.013 -4.048 -3.587 1.00 36.00 212 CYS A N 1
ATOM 1607 C CA . CYS A 1 212 ? 6.902 -5.236 -3.451 1.00 36.00 212 CYS A CA 1
ATOM 1608 C C . CYS A 1 212 ? 8.262 -4.982 -4.147 1.00 36.00 212 CYS A C 1
ATOM 1610 O O . CYS A 1 212 ? 8.217 -4.465 -5.262 1.00 36.00 212 CYS A O 1
ATOM 1612 N N . GLU A 1 213 ? 9.488 -5.272 -3.656 1.00 31.41 213 GLU A N 1
ATOM 1613 C CA . GLU A 1 213 ? 10.088 -6.169 -2.637 1.00 31.41 213 GLU A CA 1
ATOM 1614 C C . GLU A 1 213 ? 11.303 -5.495 -1.924 1.00 31.41 213 GLU A C 1
ATOM 1616 O O . GLU A 1 213 ? 12.121 -4.899 -2.620 1.00 31.41 213 GLU A O 1
ATOM 1621 N N . PRO A 1 214 ? 11.538 -5.594 -0.597 1.00 35.06 214 PRO A N 1
ATOM 1622 C CA . PRO A 1 214 ? 12.775 -5.098 0.023 1.00 35.06 214 PRO A CA 1
ATOM 1623 C C . PRO A 1 214 ? 13.710 -6.221 0.492 1.00 35.06 214 PRO A C 1
ATOM 1625 O O . PRO A 1 214 ? 13.289 -7.294 0.927 1.00 35.06 214 PRO A O 1
ATOM 1628 N N . ARG A 1 215 ? 15.016 -5.927 0.497 1.00 28.66 215 ARG A N 1
ATOM 1629 C CA . ARG A 1 215 ? 16.024 -6.753 1.177 1.00 28.66 215 ARG A CA 1
ATOM 1630 C C . ARG A 1 215 ? 15.640 -6.937 2.654 1.00 28.66 215 ARG A C 1
ATOM 1632 O O . ARG A 1 215 ? 15.199 -5.991 3.302 1.00 28.66 215 ARG A O 1
ATOM 1639 N N . ARG A 1 216 ? 15.875 -8.156 3.153 1.00 26.73 216 ARG A N 1
ATOM 1640 C CA . ARG A 1 216 ? 15.498 -8.816 4.429 1.00 26.73 216 ARG A CA 1
ATOM 1641 C C . ARG A 1 216 ? 15.436 -7.998 5.745 1.00 26.73 216 ARG A C 1
ATOM 1643 O O . ARG A 1 216 ? 14.993 -8.551 6.738 1.00 26.73 216 ARG A O 1
ATOM 1650 N N . TRP A 1 217 ? 15.838 -6.727 5.800 1.00 25.58 217 TRP A N 1
ATOM 1651 C CA . TRP A 1 217 ? 16.145 -6.024 7.057 1.00 25.58 217 TRP A CA 1
ATOM 1652 C C . TRP A 1 217 ? 15.316 -4.760 7.359 1.00 25.58 217 TRP A C 1
ATOM 1654 O O . TRP A 1 217 ? 15.231 -4.366 8.516 1.00 25.58 217 TRP A O 1
ATOM 1664 N N . VAL A 1 218 ? 14.643 -4.136 6.383 1.00 30.55 218 VAL A N 1
ATOM 1665 C CA . VAL A 1 218 ? 13.945 -2.837 6.595 1.00 30.55 218 VAL A CA 1
ATOM 1666 C C . VAL A 1 218 ? 12.513 -3.004 7.141 1.00 30.55 218 VAL A C 1
ATOM 1668 O O . VAL A 1 218 ? 11.827 -2.034 7.463 1.00 30.55 218 VAL A O 1
ATOM 1671 N N . LEU A 1 219 ? 12.034 -4.243 7.271 1.00 38.84 219 LEU A N 1
ATOM 1672 C CA . LEU A 1 219 ? 10.611 -4.503 7.076 1.00 38.84 219 LEU A CA 1
ATOM 1673 C C . LEU A 1 219 ? 9.837 -5.209 8.173 1.00 38.84 219 LEU A C 1
ATOM 1675 O O . LEU A 1 219 ? 8.617 -5.286 8.049 1.00 38.84 219 LEU A O 1
ATOM 1679 N N . GLU A 1 220 ? 10.474 -5.688 9.239 1.00 34.53 220 GLU A N 1
ATOM 1680 C CA . GLU A 1 220 ? 9.740 -6.438 10.269 1.00 34.53 220 GLU A CA 1
ATOM 1681 C C . GLU A 1 220 ? 8.617 -5.624 10.934 1.00 34.53 220 GLU A C 1
ATOM 1683 O O . GLU A 1 220 ? 7.767 -6.199 11.606 1.00 34.53 220 GLU A O 1
ATOM 1688 N N . ARG A 1 221 ? 8.567 -4.295 10.736 1.00 36.16 221 ARG A N 1
ATOM 1689 C CA . ARG A 1 221 ? 7.481 -3.446 11.252 1.00 36.16 221 ARG A CA 1
ATOM 1690 C C . ARG A 1 221 ? 6.804 -2.528 10.229 1.00 36.16 221 ARG A C 1
ATOM 1692 O O . ARG A 1 221 ? 5.615 -2.296 10.375 1.00 36.16 221 ARG A O 1
ATOM 1699 N N . ILE A 1 222 ? 7.496 -2.045 9.189 1.00 37.75 222 ILE A N 1
ATOM 1700 C CA . ILE A 1 222 ? 6.910 -1.067 8.242 1.00 37.75 222 ILE A CA 1
ATOM 1701 C C . ILE A 1 222 ? 5.951 -1.719 7.229 1.00 37.75 222 ILE A C 1
ATOM 1703 O O . ILE A 1 222 ? 4.958 -1.097 6.870 1.00 37.75 222 ILE A O 1
ATOM 1707 N N . LEU A 1 223 ? 6.186 -2.969 6.803 1.00 39.06 223 LEU A N 1
ATOM 1708 C CA . LEU A 1 223 ? 5.251 -3.714 5.933 1.00 39.06 223 LEU A CA 1
ATOM 1709 C C . LEU A 1 223 ? 4.638 -4.937 6.632 1.00 39.06 223 LEU A C 1
ATOM 1711 O O . LEU A 1 223 ? 4.070 -5.809 5.981 1.00 39.06 223 LEU A O 1
ATOM 1715 N N . ALA A 1 224 ? 4.693 -4.989 7.965 1.00 31.81 224 ALA A N 1
ATOM 1716 C CA . ALA A 1 224 ? 4.132 -6.084 8.758 1.00 31.81 224 ALA A CA 1
ATOM 1717 C C . ALA A 1 224 ? 2.593 -6.164 8.720 1.00 31.81 224 ALA A C 1
ATOM 1719 O O . ALA A 1 224 ? 2.013 -6.993 9.420 1.00 31.81 224 ALA A O 1
ATOM 1720 N N . ALA A 1 225 ? 1.925 -5.333 7.912 1.00 32.00 225 ALA A N 1
ATOM 1721 C CA . ALA A 1 225 ? 0.481 -5.378 7.784 1.00 32.00 225 ALA A CA 1
ATOM 1722 C C . ALA A 1 225 ? -0.009 -6.734 7.249 1.00 32.00 225 ALA A C 1
ATOM 1724 O O . ALA A 1 225 ? -0.947 -7.234 7.844 1.00 32.00 225 ALA A O 1
ATOM 1725 N N . VAL A 1 226 ? 0.655 -7.402 6.288 1.00 31.34 226 VAL A N 1
ATOM 1726 C CA . VAL A 1 226 ? 0.458 -8.846 6.002 1.00 31.34 226 VAL A CA 1
ATOM 1727 C C . VAL A 1 226 ? 1.700 -9.432 5.307 1.00 31.34 226 VAL A C 1
ATOM 1729 O O . VAL A 1 226 ? 1.804 -9.444 4.088 1.00 31.34 226 VAL A O 1
ATOM 1732 N N . SER A 1 227 ? 2.621 -9.995 6.094 1.00 30.58 227 SER A N 1
ATOM 1733 C CA . SER A 1 227 ? 3.564 -11.041 5.638 1.00 30.58 227 SER A CA 1
ATOM 1734 C C . SER A 1 227 ? 3.288 -12.376 6.348 1.00 30.58 227 SER A C 1
ATOM 1736 O O . SER A 1 227 ? 4.164 -13.229 6.463 1.00 30.58 227 SER A O 1
ATOM 1738 N N . VAL A 1 228 ? 2.067 -12.561 6.863 1.00 26.92 228 VAL A N 1
ATOM 1739 C CA . VAL A 1 228 ? 1.725 -13.588 7.867 1.00 26.92 228 VAL A CA 1
ATOM 1740 C C . VAL A 1 228 ? 1.655 -15.025 7.310 1.00 26.92 228 VAL A C 1
ATOM 1742 O O . VAL A 1 228 ? 1.325 -15.931 8.059 1.00 26.92 228 VAL A O 1
ATOM 1745 N N . PHE A 1 229 ? 2.022 -15.311 6.053 1.00 25.12 229 PHE A N 1
ATOM 1746 C CA . PHE A 1 229 ? 1.868 -16.682 5.525 1.00 25.12 229 PHE A CA 1
ATOM 1747 C C . PHE A 1 229 ? 3.004 -17.290 4.685 1.00 25.12 229 PHE A C 1
ATOM 1749 O O . PHE A 1 229 ? 2.800 -18.351 4.106 1.00 25.12 229 PHE A O 1
ATOM 1756 N N . LEU A 1 230 ? 4.214 -16.711 4.638 1.00 26.27 230 LEU A N 1
ATOM 1757 C CA . LEU A 1 230 ? 5.320 -17.280 3.828 1.00 26.27 230 LEU A CA 1
ATOM 1758 C C . LEU A 1 230 ? 6.677 -17.414 4.548 1.00 26.27 230 LEU A C 1
ATOM 1760 O O . LEU A 1 230 ? 7.724 -17.497 3.910 1.00 26.27 230 LEU A O 1
ATOM 1764 N N . ALA A 1 231 ? 6.670 -17.503 5.879 1.00 25.44 231 ALA A N 1
ATOM 1765 C CA . ALA A 1 231 ? 7.826 -17.939 6.666 1.00 25.44 231 ALA A CA 1
ATOM 1766 C C . ALA A 1 231 ? 7.551 -19.345 7.234 1.00 25.44 231 ALA A C 1
ATOM 1768 O O . ALA A 1 231 ? 7.196 -19.472 8.403 1.00 25.44 231 ALA A O 1
ATOM 1769 N N . PRO A 1 232 ? 7.609 -20.401 6.399 1.00 28.06 232 PRO A N 1
ATOM 1770 C CA . PRO A 1 232 ? 8.769 -21.284 6.512 1.00 28.06 232 PRO A CA 1
ATOM 1771 C C . PRO A 1 232 ? 9.100 -21.998 5.184 1.00 28.06 232 PRO A C 1
ATOM 1773 O O . PRO A 1 232 ? 8.661 -23.114 4.944 1.00 28.06 232 PRO A O 1
ATOM 1776 N N . MET A 1 233 ? 9.911 -21.395 4.312 1.00 24.66 233 MET A N 1
ATOM 1777 C CA . MET A 1 233 ? 10.611 -22.156 3.252 1.00 24.66 233 MET A CA 1
ATOM 1778 C C . MET A 1 233 ? 12.029 -21.646 2.953 1.00 24.66 233 MET A C 1
ATOM 1780 O O . MET A 1 233 ? 12.644 -22.061 1.981 1.00 24.66 233 MET A O 1
ATOM 1784 N N . ALA A 1 234 ? 12.592 -20.793 3.815 1.00 27.59 234 ALA A N 1
ATOM 1785 C CA . ALA A 1 234 ? 13.957 -20.271 3.666 1.00 27.59 234 ALA A CA 1
ATOM 1786 C C . ALA A 1 234 ? 14.938 -20.791 4.741 1.00 27.59 234 ALA A C 1
ATOM 1788 O O . ALA A 1 234 ? 15.948 -20.148 5.006 1.00 27.59 234 ALA A O 1
ATOM 1789 N N . ILE A 1 235 ? 14.635 -21.932 5.382 1.00 30.23 235 ILE A N 1
ATOM 1790 C CA . ILE A 1 235 ? 15.553 -22.631 6.314 1.00 30.23 235 ILE 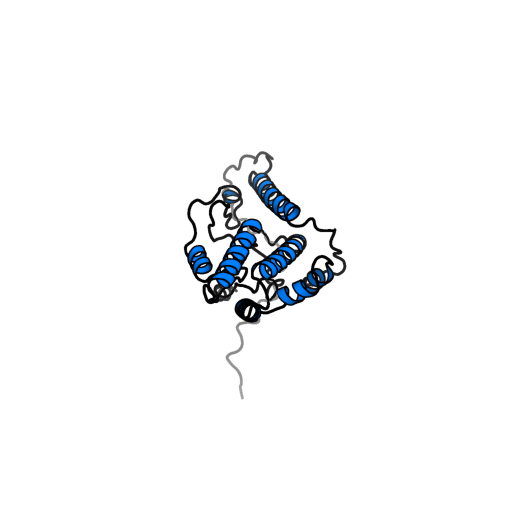A CA 1
ATOM 1791 C C . ILE A 1 235 ? 16.212 -23.861 5.655 1.00 30.23 235 ILE A C 1
ATOM 1793 O O . ILE A 1 235 ? 17.161 -24.417 6.192 1.00 30.23 235 ILE A O 1
ATOM 1797 N N . TYR A 1 236 ? 15.805 -24.245 4.444 1.00 25.41 236 TYR A N 1
ATOM 1798 C CA . TYR A 1 236 ? 16.505 -25.267 3.664 1.00 25.41 236 TYR A CA 1
ATOM 1799 C C . TYR A 1 236 ? 17.288 -24.617 2.526 1.00 25.41 236 TYR A C 1
ATOM 1801 O O . TYR A 1 236 ? 16.818 -24.582 1.397 1.00 25.41 236 TYR A O 1
ATOM 1809 N N . MET A 1 237 ? 18.455 -24.062 2.852 1.00 24.27 237 MET A N 1
ATOM 1810 C CA . MET A 1 237 ? 19.679 -24.156 2.047 1.00 24.27 237 MET A CA 1
ATOM 1811 C C . MET A 1 237 ? 20.808 -23.373 2.733 1.00 24.27 237 MET A C 1
ATOM 1813 O O . MET A 1 237 ? 20.823 -22.149 2.668 1.00 24.27 237 MET A O 1
ATOM 1817 N N . GLY A 1 238 ? 21.715 -24.140 3.355 1.00 28.56 238 GLY A N 1
ATOM 1818 C CA . GLY A 1 238 ? 23.160 -23.879 3.471 1.00 28.56 238 GLY A CA 1
ATOM 1819 C C . GLY A 1 238 ? 23.602 -22.639 4.221 1.00 28.56 238 GLY A C 1
ATOM 1820 O O . GLY A 1 238 ? 23.808 -21.614 3.541 1.00 28.56 238 GLY A O 1
#